Protein AF-A0A3C1G1D3-F1 (afdb_monomer)

Foldseek 3Di:
DVLLVVLVVVLVCVVVVNADDPVVCDPVLLVVLLVVLLVVLVVLLVCLLVLLLVVQLVLQVCCVPPNDQDQDDDPNDRDSDTVSNVVSVVVNCVVLCVVLVVLLVLLLSCDHDNSVVSNCSNLVSNLVNLQVSLVVLLVVLVCCLCPCLDPVNLCVVLVVVCVVPVVVSVVVSCSCNVGNNVSSNVSSVVSNVSSVCSSVSSVVSSVVSVVVVVVVVVVVD

Secondary structure (DSSP, 8-state):
-HHHHHHHHHHHHHTTT----GGGS-HHHHHHHHHHHHHHHHHHHHHHHHHHHHHHHHHHHHHHHH-PPP-EEETTEEE---HHHHHHHHHHHHHHHHHHHHHHHHHTT--TTHHHHHHHHHHHHHHHHHHHHHHHHHHHHHHIIIIITSHHHHHHHHHHHHTT-HHHHHHHHHHIIIIIHHHHHHHHHHHHHHHHHHHHHHHHHHHHHHHHHHHHHHHH-

Sequence (221 aa):
MDAVSKIQNYYLIESRGAEMAKEFFDLIHIRAYSRVGFKSALHDSVLWAIGYILIGGIVYFVQENYLTTVDTQVLRWTVHVSPLVWFTKLASFGYLAVSTGCCIYMSQYYIGVVCKRAFNTLFGSRAMFLLTFSICTFAVLGLLYKGVFSKPNLIEFCGAVYKISPDFAARLYHFLMNYFRPSLFESGIMSIVASAVSIALPLVTVVFFKYIRRKKEVIED

Radius of gyration: 23.34 Å; Cα contacts (8 Å, |Δi|>4): 200; chains: 1; bounding box: 52×48×69 Å

pLDDT: mean 75.27, std 11.28, range [36.5, 91.62]

Mean predicted aligned error: 10.3 Å

Structure (mmCIF, N/CA/C/O backbone):
data_AF-A0A3C1G1D3-F1
#
_entry.id   AF-A0A3C1G1D3-F1
#
loop_
_atom_site.group_PDB
_atom_site.id
_atom_site.type_symbol
_atom_site.label_atom_id
_atom_site.label_alt_id
_atom_site.label_comp_id
_atom_site.label_asym_id
_atom_site.label_entity_id
_atom_site.label_seq_id
_atom_site.pdbx_PDB_ins_code
_atom_site.Cartn_x
_atom_site.Cartn_y
_atom_site.Cartn_z
_atom_site.occupancy
_atom_site.B_iso_or_equiv
_atom_site.auth_seq_id
_atom_site.auth_comp_id
_atom_site.auth_asym_id
_atom_site.auth_atom_id
_atom_site.pdbx_PDB_model_num
ATOM 1 N N . MET A 1 1 ? -17.649 -8.457 3.982 1.00 50.53 1 MET A N 1
ATOM 2 C CA . MET A 1 1 ? -18.945 -8.038 4.557 1.00 50.53 1 MET A CA 1
ATOM 3 C C . MET A 1 1 ? -19.257 -8.787 5.842 1.00 50.53 1 MET A C 1
ATOM 5 O O . MET A 1 1 ? -19.476 -8.135 6.848 1.00 50.53 1 MET A O 1
ATOM 9 N N . ASP A 1 2 ? -19.127 -10.112 5.865 1.00 69.88 2 ASP A N 1
ATOM 10 C CA . ASP A 1 2 ? -19.493 -10.937 7.028 1.00 69.88 2 ASP A CA 1
ATOM 11 C C . ASP A 1 2 ? -18.800 -10.554 8.363 1.00 69.88 2 ASP A C 1
ATOM 13 O O . ASP A 1 2 ? -19.421 -10.506 9.421 1.00 69.88 2 ASP A O 1
ATOM 17 N N . ALA A 1 3 ? -17.518 -10.169 8.330 1.00 69.44 3 ALA A N 1
ATOM 18 C CA . ALA A 1 3 ? -16.796 -9.729 9.532 1.00 69.44 3 ALA A CA 1
ATOM 19 C C . ALA A 1 3 ? -17.238 -8.351 10.064 1.00 69.44 3 ALA A C 1
ATOM 21 O O . ALA A 1 3 ? -17.208 -8.125 11.272 1.00 69.44 3 ALA A O 1
ATOM 22 N N . VAL A 1 4 ? -17.654 -7.445 9.172 1.00 72.69 4 VAL A N 1
ATOM 23 C CA . VAL A 1 4 ? -18.137 -6.102 9.530 1.00 72.69 4 VAL A CA 1
ATOM 24 C C . VAL A 1 4 ? -19.487 -6.209 10.230 1.00 72.69 4 VAL A C 1
ATOM 26 O O . VAL A 1 4 ? -19.647 -5.660 11.316 1.00 72.69 4 VAL A O 1
ATOM 29 N N . SER A 1 5 ? -20.408 -7.001 9.677 1.00 77.06 5 SER A N 1
ATOM 30 C CA . SER A 1 5 ? -21.712 -7.260 10.295 1.00 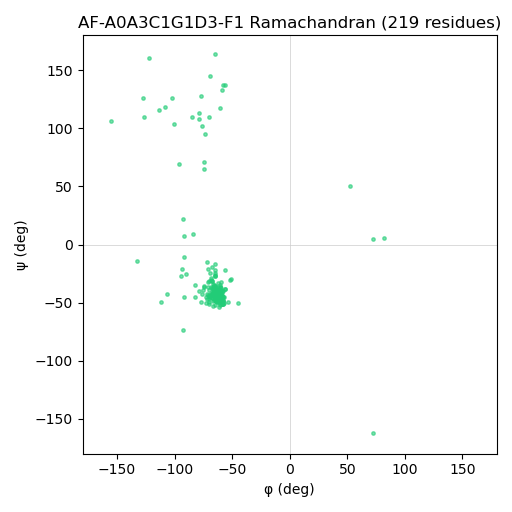77.06 5 SER A CA 1
ATOM 31 C C . SER A 1 5 ? -21.585 -7.929 11.666 1.00 77.06 5 SER A C 1
ATOM 33 O O . SER A 1 5 ? -22.311 -7.574 12.588 1.00 77.06 5 SER A O 1
ATOM 35 N N . LYS A 1 6 ? -20.611 -8.830 11.861 1.00 78.31 6 LYS A N 1
ATOM 36 C CA . LYS A 1 6 ? -20.341 -9.412 13.189 1.00 78.31 6 LYS A CA 1
ATOM 37 C C . LYS A 1 6 ? -19.854 -8.378 14.206 1.00 78.31 6 LYS A C 1
ATOM 39 O O . LYS A 1 6 ? -20.323 -8.388 15.336 1.00 78.31 6 LYS A O 1
ATOM 44 N N . ILE A 1 7 ? -18.968 -7.460 13.808 1.00 75.94 7 ILE A N 1
ATOM 45 C CA . ILE A 1 7 ? -18.528 -6.355 14.680 1.00 75.94 7 ILE A CA 1
ATOM 46 C C . ILE A 1 7 ? -19.707 -5.427 15.016 1.00 75.94 7 ILE A C 1
ATOM 48 O O . ILE A 1 7 ? -19.846 -5.015 16.162 1.00 75.94 7 ILE A O 1
ATOM 52 N N . GLN A 1 8 ? -20.594 -5.146 14.057 1.00 79.19 8 GLN A N 1
ATOM 53 C CA . GLN A 1 8 ? -21.811 -4.362 14.304 1.00 79.19 8 GLN A CA 1
ATOM 54 C C . GLN A 1 8 ? -22.764 -5.059 15.287 1.00 79.19 8 GLN A C 1
ATOM 56 O O . GLN A 1 8 ? -23.299 -4.408 16.182 1.00 79.19 8 GLN A O 1
ATOM 61 N N . ASN A 1 9 ? -22.933 -6.379 15.175 1.00 79.00 9 ASN A N 1
ATOM 62 C CA . ASN A 1 9 ? -23.747 -7.156 16.112 1.00 79.00 9 ASN A CA 1
ATOM 63 C C . ASN A 1 9 ? -23.157 -7.141 17.528 1.00 79.00 9 ASN A C 1
ATOM 65 O O . ASN A 1 9 ? -23.888 -6.908 18.488 1.00 79.00 9 ASN A O 1
ATOM 69 N N . TYR A 1 10 ? -21.841 -7.324 17.666 1.00 77.56 10 TYR A N 1
ATOM 70 C CA . TYR A 1 10 ? -21.165 -7.220 18.963 1.00 77.56 10 TYR A CA 1
ATOM 71 C C . TYR A 1 10 ? -21.305 -5.826 19.572 1.00 77.56 10 TYR A C 1
ATOM 73 O O . TYR A 1 10 ? -21.612 -5.705 20.755 1.00 77.56 10 TYR A O 1
ATOM 81 N N . TYR A 1 11 ? -21.164 -4.780 18.754 1.00 78.25 11 TYR A N 1
ATOM 82 C CA . TYR A 1 11 ? -21.394 -3.404 19.177 1.00 78.25 11 TYR A CA 1
ATOM 83 C C . TYR A 1 11 ? -22.821 -3.193 19.690 1.00 78.25 11 TYR A C 1
ATOM 85 O O . TYR A 1 11 ? -22.998 -2.582 20.736 1.00 78.25 11 TYR A O 1
ATOM 93 N N . LEU A 1 12 ? -23.836 -3.710 18.993 1.00 80.31 12 LEU A N 1
ATOM 94 C CA . LEU A 1 12 ? -25.237 -3.535 19.379 1.00 80.31 12 LEU A CA 1
ATOM 95 C C . LEU A 1 12 ? -25.553 -4.215 20.720 1.00 80.31 12 LEU A C 1
ATOM 97 O O . LEU A 1 12 ? -26.297 -3.657 21.524 1.00 80.31 12 LEU A O 1
ATOM 101 N N . ILE A 1 13 ? -24.942 -5.371 20.987 1.00 78.38 13 ILE A N 1
ATOM 102 C CA . ILE A 1 13 ? -25.070 -6.097 22.258 1.00 78.38 13 ILE A CA 1
ATOM 103 C C . ILE A 1 13 ? -24.347 -5.345 23.386 1.00 78.38 13 ILE A C 1
ATOM 105 O O . ILE A 1 13 ? -24.964 -5.036 24.404 1.00 78.38 13 ILE A O 1
ATOM 109 N N . GLU A 1 14 ? -23.077 -4.973 23.189 1.00 77.94 14 GLU A N 1
ATOM 110 C CA . GLU A 1 14 ? -22.286 -4.270 24.213 1.00 77.94 14 GLU A CA 1
ATOM 111 C C . GLU A 1 14 ? -22.811 -2.844 24.475 1.00 77.94 14 GLU A C 1
ATOM 113 O O . GLU A 1 14 ? -22.764 -2.370 25.606 1.00 77.94 14 GLU A O 1
ATOM 118 N N . SER A 1 15 ? -23.386 -2.166 23.473 1.00 75.88 15 SER A N 1
ATOM 119 C CA . SER A 1 15 ? -24.010 -0.841 23.644 1.00 75.88 15 SER A CA 1
ATOM 120 C C . SER A 1 15 ? -25.282 -0.862 24.494 1.00 75.88 15 SER A C 1
ATOM 122 O O . SER A 1 15 ? -25.685 0.174 25.011 1.00 75.88 15 SER A O 1
ATOM 124 N N . ARG A 1 16 ? -25.912 -2.034 24.650 1.00 79.38 16 ARG A N 1
ATOM 125 C CA . ARG A 1 16 ? -27.107 -2.236 25.484 1.00 79.38 16 ARG A CA 1
ATOM 126 C C . ARG A 1 16 ? -26.763 -2.652 26.919 1.00 79.38 16 ARG A C 1
ATOM 128 O O . ARG A 1 16 ? -27.664 -2.996 27.673 1.00 79.38 16 ARG A O 1
ATOM 135 N N . GLY A 1 17 ? -25.479 -2.642 27.291 1.00 66.56 17 GLY A N 1
ATOM 136 C CA . GLY A 1 17 ? -25.014 -2.976 28.641 1.00 66.56 17 GLY A CA 1
ATOM 137 C C . GLY A 1 17 ? -24.878 -4.475 28.923 1.00 66.56 17 GLY A C 1
ATOM 138 O O . GLY A 1 17 ? -24.567 -4.851 30.049 1.00 66.56 17 GLY A O 1
ATOM 139 N N . ALA A 1 18 ? -25.076 -5.342 27.925 1.00 69.75 18 ALA A N 1
ATOM 140 C CA . ALA A 1 18 ? -24.818 -6.769 28.078 1.00 69.75 18 ALA A CA 1
ATOM 141 C C . ALA A 1 18 ? -23.307 -7.034 27.972 1.00 69.75 18 ALA A C 1
ATOM 143 O O . ALA A 1 18 ? -22.723 -6.940 26.888 1.00 69.75 18 ALA A O 1
ATOM 144 N N . GLU A 1 19 ? -22.665 -7.361 29.095 1.00 60.72 19 GLU A N 1
ATOM 145 C CA . GLU A 1 19 ? -21.261 -7.771 29.103 1.00 60.72 19 GLU A CA 1
ATOM 146 C C . GLU A 1 19 ? -21.117 -9.156 28.463 1.00 60.72 19 GLU A C 1
ATOM 148 O O . GLU A 1 19 ? -21.528 -10.175 29.017 1.00 60.72 19 GLU A O 1
ATOM 153 N N . MET A 1 20 ? -20.522 -9.208 27.270 1.00 62.94 20 MET A N 1
ATOM 154 C CA . MET A 1 20 ? -20.126 -10.478 26.670 1.00 62.94 20 MET A CA 1
ATOM 155 C C . MET A 1 20 ? -18.843 -10.983 27.334 1.00 62.94 20 MET A C 1
ATOM 157 O O . MET A 1 20 ? -17.835 -10.272 27.390 1.00 62.94 20 MET A O 1
ATOM 161 N N . ALA A 1 21 ? -18.864 -12.231 27.810 1.00 62.72 21 ALA A N 1
ATOM 162 C CA . ALA A 1 21 ? -17.695 -12.852 28.418 1.00 62.72 21 ALA A CA 1
ATOM 163 C C . ALA A 1 21 ? -16.508 -12.866 27.437 1.00 62.72 21 ALA A C 1
ATOM 165 O O . ALA A 1 21 ? -16.653 -13.193 26.256 1.00 62.72 21 ALA A O 1
ATOM 166 N N . LYS A 1 22 ? -15.304 -12.548 27.935 1.00 60.56 22 LYS A N 1
ATOM 167 C CA . LYS A 1 22 ? -14.053 -12.529 27.143 1.00 60.56 22 LYS A CA 1
ATOM 168 C C . LYS A 1 22 ? -13.750 -13.862 26.445 1.00 60.56 22 LYS A C 1
ATOM 170 O O . LYS A 1 22 ? -12.995 -13.868 25.472 1.00 60.56 22 LYS A O 1
ATOM 175 N N . GLU A 1 23 ? -14.323 -14.948 26.953 1.00 60.66 23 GLU A N 1
ATOM 176 C CA . GLU A 1 23 ? -14.198 -16.321 26.459 1.00 60.66 23 GLU A CA 1
ATOM 177 C C . GLU A 1 23 ? -14.926 -16.547 25.128 1.00 60.66 23 GLU A C 1
ATOM 179 O O . GLU A 1 23 ? -14.520 -17.410 24.365 1.00 60.66 23 GLU A O 1
ATOM 184 N N . PHE A 1 24 ? -15.904 -15.710 24.755 1.00 60.31 24 PHE A N 1
ATOM 185 C CA . PHE A 1 24 ? -16.545 -15.804 23.434 1.00 60.31 24 PHE A CA 1
ATOM 186 C C . PHE A 1 24 ? -15.590 -15.496 22.269 1.00 60.31 24 PHE A C 1
ATOM 188 O O . PHE A 1 24 ? -15.879 -15.824 21.117 1.00 60.31 24 PHE A O 1
ATOM 195 N N . PHE A 1 25 ? -14.443 -14.864 22.541 1.00 66.19 25 PHE A N 1
ATOM 196 C CA . PHE A 1 25 ? -13.451 -14.533 21.523 1.00 66.19 25 PHE A CA 1
ATOM 197 C C . PHE A 1 25 ? -12.330 -15.576 21.447 1.00 66.19 25 PHE A C 1
ATOM 199 O O . PHE A 1 25 ? -11.174 -15.308 21.788 1.00 66.19 25 PHE A O 1
ATOM 206 N N . ASP A 1 26 ? -12.691 -16.763 20.968 1.00 77.31 26 ASP A N 1
ATOM 207 C CA . ASP A 1 26 ? -11.766 -17.877 20.759 1.00 77.31 26 ASP A CA 1
ATOM 208 C C . ASP A 1 26 ? -10.699 -17.620 19.683 1.00 77.31 26 ASP A C 1
ATOM 210 O O . ASP A 1 26 ? -10.832 -16.775 18.791 1.00 77.31 26 ASP A O 1
ATOM 214 N N . LEU A 1 27 ? -9.658 -18.458 19.694 1.00 76.38 27 LEU A N 1
ATOM 215 C CA . LEU A 1 27 ? -8.617 -18.525 18.658 1.00 76.38 27 LEU A CA 1
ATOM 216 C C . LEU A 1 27 ? -9.183 -18.658 17.233 1.00 76.38 27 LEU A C 1
ATOM 218 O O . LEU A 1 27 ? -8.587 -18.149 16.281 1.00 76.38 27 LEU A O 1
ATOM 222 N N . ILE A 1 28 ? -10.344 -19.301 17.074 1.00 81.94 28 ILE A N 1
ATOM 223 C CA . ILE A 1 28 ? -11.043 -19.426 15.787 1.00 81.94 28 ILE A CA 1
ATOM 224 C C . ILE A 1 28 ? -11.510 -18.051 15.296 1.00 81.94 28 ILE A C 1
ATOM 226 O O . ILE A 1 28 ? -11.286 -17.705 14.134 1.00 81.94 28 ILE A O 1
ATOM 230 N N . HIS A 1 29 ? -12.086 -17.240 16.186 1.00 78.81 29 HIS A N 1
ATOM 231 C CA . HIS A 1 29 ? -12.501 -15.875 15.878 1.00 78.81 29 HIS A CA 1
ATOM 232 C C . HIS A 1 29 ? -11.285 -15.008 15.549 1.00 78.81 29 HIS A C 1
ATOM 234 O O . HIS A 1 29 ? -11.271 -14.355 14.505 1.00 78.81 29 HIS A O 1
ATOM 240 N N . ILE A 1 30 ? -10.218 -15.086 16.352 1.00 82.12 30 ILE A N 1
ATOM 241 C CA . ILE A 1 30 ? -8.949 -14.384 16.085 1.00 82.12 30 ILE A CA 1
ATOM 242 C C . ILE A 1 30 ? -8.433 -14.709 14.677 1.00 82.12 30 ILE A C 1
ATOM 244 O O . ILE A 1 30 ? -8.126 -13.805 13.896 1.00 82.12 30 ILE A O 1
ATOM 248 N N . ARG A 1 31 ? -8.383 -15.997 14.315 1.00 84.94 31 ARG A N 1
ATOM 249 C CA . ARG A 1 31 ? -7.932 -16.448 12.992 1.00 84.94 31 ARG A CA 1
ATOM 250 C C . ARG A 1 31 ? -8.858 -15.964 11.874 1.00 84.94 31 ARG A C 1
ATOM 252 O O . ARG A 1 31 ? -8.363 -15.570 10.820 1.00 84.94 31 ARG A O 1
ATOM 259 N N . ALA A 1 32 ? -10.173 -15.973 12.085 1.00 86.12 32 ALA A N 1
ATOM 260 C CA . ALA A 1 32 ? -11.145 -15.510 11.098 1.00 86.12 32 ALA A CA 1
ATOM 261 C C . ALA A 1 32 ? -10.990 -14.009 10.805 1.00 86.12 32 ALA A C 1
ATOM 263 O O . ALA A 1 32 ? -10.868 -13.624 9.641 1.00 86.12 32 ALA A O 1
ATOM 264 N N . TYR A 1 33 ? -10.913 -13.169 11.843 1.00 84.44 33 TYR A N 1
ATOM 265 C CA .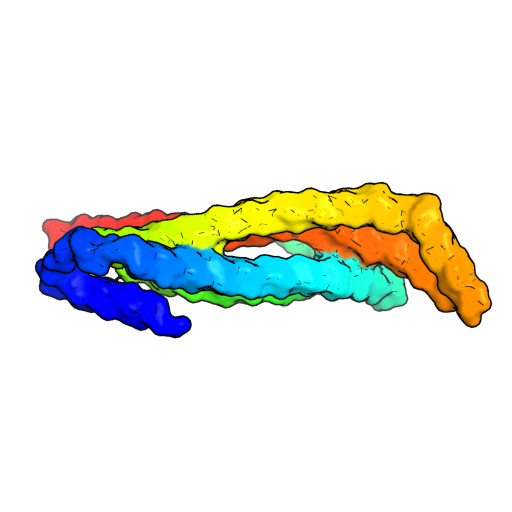 TYR A 1 33 ? -10.680 -11.730 11.684 1.00 84.44 33 TYR A CA 1
ATOM 266 C C . TYR A 1 33 ? -9.304 -11.438 11.084 1.00 84.44 33 TYR A C 1
ATOM 268 O O . TYR A 1 33 ? -9.199 -10.606 10.185 1.00 84.44 33 TYR A O 1
ATOM 276 N N . SER A 1 34 ? -8.272 -12.178 11.498 1.00 86.06 34 SER A N 1
ATOM 277 C CA . SER A 1 34 ? -6.929 -12.057 10.924 1.00 86.06 34 SER A CA 1
ATOM 278 C C . SER A 1 34 ? -6.901 -12.394 9.430 1.00 86.06 34 SER A C 1
ATOM 280 O O . SER A 1 34 ? -6.361 -11.635 8.629 1.00 86.06 34 SER A O 1
ATOM 282 N N . ARG A 1 35 ? -7.572 -13.475 9.007 1.00 88.19 35 ARG A N 1
ATOM 283 C CA . ARG A 1 35 ? -7.688 -13.851 7.587 1.00 88.19 35 ARG A CA 1
ATOM 284 C C . ARG A 1 35 ? -8.387 -12.768 6.764 1.00 88.19 35 ARG A C 1
ATOM 286 O O . ARG A 1 35 ? -7.989 -12.524 5.627 1.00 88.19 35 ARG A O 1
ATOM 293 N N . VAL A 1 36 ? -9.417 -12.125 7.313 1.00 87.06 36 VAL A N 1
ATOM 294 C CA . VAL A 1 36 ? -10.111 -11.018 6.634 1.00 87.06 36 VAL A CA 1
ATOM 295 C C . VAL A 1 36 ? -9.200 -9.798 6.508 1.00 87.06 36 VAL A C 1
ATOM 297 O O . VAL A 1 36 ? -9.099 -9.241 5.415 1.00 87.06 36 VAL A O 1
ATOM 300 N N . GLY A 1 37 ? -8.501 -9.427 7.586 1.00 84.88 37 GLY A N 1
ATOM 301 C CA . GLY A 1 37 ? -7.522 -8.337 7.581 1.00 84.88 37 GLY A CA 1
ATOM 302 C C . GLY A 1 37 ? -6.420 -8.573 6.552 1.00 84.88 37 GLY A C 1
ATOM 303 O O . GLY A 1 37 ? -6.166 -7.711 5.715 1.00 84.88 37 GLY A O 1
ATOM 304 N N . PHE A 1 38 ? -5.855 -9.781 6.539 1.00 87.56 38 PHE A N 1
ATOM 305 C CA . PHE A 1 38 ? -4.832 -10.209 5.587 1.00 87.56 38 PHE A CA 1
ATOM 306 C C . PHE A 1 38 ? -5.330 -10.183 4.140 1.00 87.56 38 PHE A C 1
ATOM 308 O O . PHE A 1 38 ? -4.675 -9.604 3.284 1.00 87.56 38 PHE A O 1
ATOM 315 N N . LYS A 1 39 ? -6.495 -10.777 3.841 1.00 87.81 39 LYS A N 1
ATOM 316 C CA . LYS A 1 39 ? -7.025 -10.834 2.466 1.00 87.81 39 LYS A CA 1
ATOM 317 C C . LYS A 1 39 ? -7.311 -9.439 1.912 1.00 87.81 39 LYS A C 1
ATOM 319 O O . LYS A 1 39 ? -7.032 -9.178 0.746 1.00 87.81 39 LYS A O 1
ATOM 324 N N . SER A 1 40 ? -7.858 -8.557 2.747 1.00 84.69 40 SER A N 1
ATOM 325 C CA . SER A 1 40 ? -8.090 -7.162 2.374 1.00 84.69 40 SER A CA 1
ATOM 326 C C . SER A 1 40 ? -6.771 -6.436 2.121 1.00 84.69 40 SER A C 1
ATOM 328 O O . SER A 1 40 ? -6.620 -5.814 1.078 1.00 84.69 40 SER A O 1
ATOM 330 N N . ALA A 1 41 ? -5.800 -6.576 3.025 1.00 86.00 41 ALA A N 1
ATOM 331 C CA . ALA A 1 41 ? -4.492 -5.951 2.879 1.00 86.00 41 ALA A CA 1
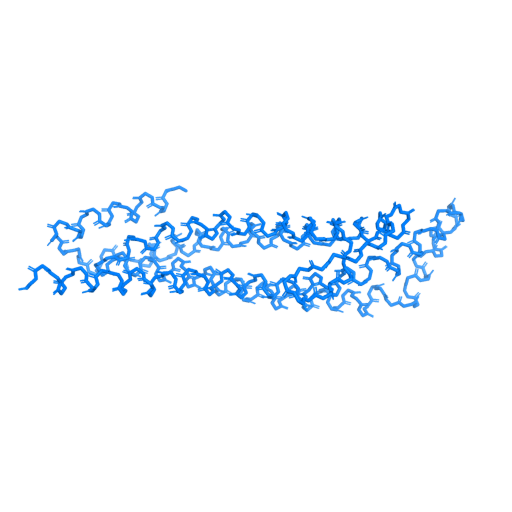ATOM 332 C C . ALA A 1 41 ? -3.741 -6.453 1.635 1.00 86.00 41 ALA A C 1
ATOM 334 O O . ALA A 1 41 ? -3.193 -5.650 0.894 1.00 86.00 41 ALA A O 1
ATOM 335 N N . LEU A 1 42 ? -3.783 -7.760 1.357 1.00 87.69 42 LEU A N 1
ATOM 336 C CA . LEU A 1 42 ? -3.206 -8.378 0.162 1.00 87.69 42 LEU A CA 1
ATOM 337 C C . LEU A 1 42 ? -3.788 -7.783 -1.121 1.00 87.69 42 LEU A C 1
ATOM 339 O O . LEU A 1 42 ? -3.036 -7.425 -2.021 1.00 87.69 42 LEU A O 1
ATOM 343 N N . HIS A 1 43 ? -5.115 -7.683 -1.208 1.00 85.00 43 HIS A N 1
ATOM 344 C CA . HIS A 1 43 ? -5.778 -7.141 -2.390 1.00 85.00 43 HIS A CA 1
ATOM 345 C C . HIS A 1 43 ? -5.356 -5.690 -2.647 1.00 85.00 43 HIS A C 1
ATOM 347 O O . HIS A 1 43 ? -4.977 -5.344 -3.765 1.00 85.00 43 HIS A O 1
ATOM 353 N N . ASP A 1 44 ? -5.344 -4.872 -1.593 1.00 80.75 44 ASP A N 1
ATOM 354 C CA . ASP A 1 44 ? -4.947 -3.469 -1.682 1.00 80.75 44 ASP A CA 1
ATOM 355 C C . ASP A 1 44 ? -3.471 -3.339 -2.093 1.00 80.75 44 ASP A C 1
ATOM 357 O O . ASP A 1 44 ? -3.137 -2.591 -3.009 1.00 80.75 44 ASP A O 1
ATOM 361 N N . SER A 1 45 ? -2.596 -4.129 -1.469 1.00 83.38 45 SER A N 1
ATOM 362 C CA . SER A 1 45 ? -1.159 -4.180 -1.735 1.00 83.38 45 SER A CA 1
ATOM 363 C C . SER A 1 45 ? -0.808 -4.610 -3.162 1.00 83.38 45 SER A C 1
ATOM 365 O O . SER A 1 45 ? 0.061 -4.003 -3.788 1.00 83.38 45 SER A O 1
ATOM 367 N N . VAL A 1 46 ? -1.478 -5.634 -3.696 1.00 83.31 46 VAL A N 1
ATOM 368 C CA . VAL A 1 46 ? -1.234 -6.141 -5.057 1.00 83.31 46 VAL A CA 1
ATOM 369 C C . VAL A 1 46 ? -1.698 -5.133 -6.103 1.00 83.31 46 VAL A C 1
ATOM 371 O O . VAL A 1 46 ? -0.950 -4.842 -7.037 1.00 83.31 46 VAL A O 1
ATOM 374 N N . LEU A 1 47 ? -2.893 -4.561 -5.927 1.00 80.88 47 LEU A N 1
ATOM 375 C CA . LEU A 1 47 ? -3.392 -3.507 -6.813 1.00 80.88 47 LEU A CA 1
ATOM 376 C C . LEU A 1 47 ? -2.446 -2.307 -6.840 1.00 80.88 47 LEU A C 1
ATOM 378 O O . LEU A 1 47 ? -2.180 -1.762 -7.907 1.00 80.88 47 LEU A O 1
ATOM 382 N N . TRP A 1 48 ? -1.894 -1.937 -5.685 1.00 76.62 48 TRP A N 1
ATOM 383 C CA . TRP A 1 48 ? -0.916 -0.861 -5.577 1.00 76.62 48 TRP A CA 1
ATOM 384 C C . TRP A 1 48 ? 0.389 -1.167 -6.297 1.00 76.62 48 TRP A C 1
ATOM 386 O O . TRP A 1 48 ? 0.834 -0.358 -7.107 1.00 76.62 48 TRP A O 1
ATOM 396 N N . ALA A 1 49 ? 0.993 -2.324 -6.025 1.00 77.62 49 ALA A N 1
ATOM 397 C CA . ALA A 1 49 ? 2.264 -2.700 -6.631 1.00 77.62 49 ALA A CA 1
ATOM 398 C C . ALA A 1 49 ? 2.152 -2.762 -8.162 1.00 77.62 49 ALA A C 1
ATOM 400 O O . ALA A 1 49 ? 2.953 -2.155 -8.868 1.00 77.62 49 ALA A O 1
ATOM 401 N N . ILE A 1 50 ? 1.121 -3.431 -8.682 1.00 76.19 50 ILE A N 1
ATOM 402 C CA . ILE A 1 50 ? 0.918 -3.577 -10.128 1.00 76.19 50 ILE A CA 1
ATOM 403 C C . ILE A 1 50 ? 0.533 -2.238 -10.761 1.00 76.19 50 ILE A C 1
ATOM 405 O O . ILE A 1 50 ? 1.093 -1.861 -11.792 1.00 76.19 50 ILE A O 1
ATOM 409 N N . GLY A 1 51 ? -0.392 -1.509 -10.130 1.00 74.81 51 GLY A N 1
ATOM 410 C CA . GLY A 1 51 ? -0.855 -0.210 -10.602 1.00 74.81 51 GLY A CA 1
ATOM 411 C C . GLY A 1 51 ? 0.295 0.780 -10.738 1.00 74.81 51 GLY A C 1
ATOM 412 O O . GLY A 1 51 ? 0.493 1.329 -11.814 1.00 74.81 51 GLY A O 1
ATOM 413 N N . TYR A 1 52 ? 1.117 0.951 -9.701 1.00 73.88 52 TYR A N 1
ATOM 414 C CA . TYR A 1 52 ? 2.226 1.907 -9.747 1.00 73.88 52 TYR A CA 1
ATOM 415 C C . TYR A 1 52 ? 3.309 1.545 -10.763 1.00 73.88 52 TYR A C 1
ATOM 417 O O . TYR A 1 52 ? 3.850 2.448 -11.394 1.00 73.88 52 TYR A O 1
ATOM 425 N N . ILE A 1 53 ? 3.624 0.260 -10.940 1.00 74.88 53 ILE A N 1
ATOM 426 C CA . ILE A 1 53 ? 4.674 -0.164 -11.878 1.00 74.88 53 ILE A CA 1
ATOM 427 C C . ILE A 1 53 ? 4.204 0.004 -13.328 1.00 74.88 53 ILE A C 1
ATOM 429 O O . ILE A 1 53 ? 4.903 0.600 -14.146 1.00 74.88 53 ILE A O 1
ATOM 433 N N . LEU A 1 54 ? 3.013 -0.503 -13.661 1.00 75.00 54 LEU A N 1
ATOM 434 C CA . LEU A 1 54 ? 2.521 -0.487 -15.042 1.00 75.00 54 LEU A CA 1
ATOM 435 C C . LEU A 1 54 ? 2.012 0.893 -15.450 1.00 75.00 54 LEU A C 1
ATOM 437 O O . LEU A 1 54 ? 2.400 1.414 -16.495 1.00 75.00 54 LEU A O 1
ATOM 441 N N . ILE A 1 55 ? 1.164 1.503 -14.619 1.00 72.38 55 ILE A N 1
ATOM 442 C CA . ILE A 1 55 ? 0.589 2.817 -14.915 1.00 72.38 55 ILE A CA 1
ATOM 443 C C . ILE A 1 55 ? 1.681 3.878 -14.805 1.00 72.38 55 ILE A C 1
ATOM 445 O O . ILE A 1 55 ? 1.748 4.747 -15.665 1.00 72.38 55 ILE A O 1
ATOM 449 N N . GLY A 1 56 ? 2.586 3.776 -13.823 1.00 69.00 56 GLY A N 1
ATOM 450 C CA . GLY A 1 56 ? 3.708 4.705 -13.675 1.00 69.00 56 GLY A CA 1
ATOM 451 C C . GLY A 1 56 ? 4.600 4.756 -14.914 1.00 69.00 56 GLY A C 1
ATOM 452 O O . GLY A 1 56 ? 4.857 5.841 -15.426 1.00 69.00 56 GLY A O 1
ATOM 453 N N . GLY A 1 57 ? 5.007 3.604 -15.459 1.00 71.00 57 GLY A N 1
ATOM 454 C CA . GLY A 1 57 ? 5.820 3.560 -16.681 1.00 71.00 57 GLY A CA 1
ATOM 455 C C . GLY A 1 57 ? 5.133 4.198 -17.897 1.00 71.00 57 GLY A C 1
ATOM 456 O O . GLY A 1 57 ? 5.758 4.959 -18.634 1.00 71.00 57 GLY A O 1
ATOM 457 N N . ILE A 1 58 ? 3.833 3.943 -18.083 1.00 71.44 58 ILE A N 1
ATOM 458 C CA . ILE A 1 58 ? 3.041 4.530 -19.180 1.00 71.44 58 ILE A CA 1
ATOM 459 C C . ILE A 1 58 ? 2.880 6.041 -18.989 1.00 71.44 58 ILE A C 1
ATOM 461 O O . ILE A 1 58 ? 3.021 6.805 -19.938 1.00 71.44 58 ILE A O 1
ATOM 465 N N . VAL A 1 59 ? 2.613 6.480 -17.762 1.00 69.69 59 VAL A N 1
ATOM 466 C CA . VAL A 1 59 ? 2.473 7.894 -17.397 1.00 69.69 59 VAL A CA 1
ATOM 467 C C . VAL A 1 59 ? 3.751 8.665 -17.680 1.00 69.69 59 VAL A C 1
ATOM 469 O O . VAL A 1 59 ? 3.686 9.734 -18.283 1.00 69.69 59 VAL A O 1
ATOM 472 N N . TYR A 1 60 ? 4.903 8.110 -17.301 1.00 68.25 60 TYR A N 1
ATOM 473 C CA . TYR A 1 60 ? 6.200 8.715 -17.582 1.00 68.25 60 TYR A CA 1
ATOM 474 C C . TYR A 1 60 ? 6.458 8.841 -19.088 1.00 68.25 60 TYR A C 1
ATOM 476 O O . TYR A 1 60 ? 6.879 9.901 -19.552 1.00 68.25 60 TYR A O 1
ATOM 484 N N . PHE A 1 61 ? 6.119 7.808 -19.861 1.00 68.94 61 PHE A N 1
ATOM 485 C CA . PHE A 1 61 ? 6.224 7.838 -21.319 1.00 68.94 61 PHE A CA 1
ATOM 486 C C . PHE A 1 61 ? 5.297 8.876 -21.967 1.00 68.94 61 PHE A C 1
ATOM 488 O O . PHE A 1 61 ? 5.729 9.633 -22.835 1.00 68.94 61 PHE A O 1
ATOM 495 N N . VAL A 1 62 ? 4.028 8.942 -21.551 1.00 69.88 62 VAL A N 1
ATOM 496 C CA . VAL A 1 62 ? 3.061 9.915 -22.085 1.00 69.88 62 VAL A CA 1
ATOM 497 C C . VAL A 1 62 ? 3.460 11.339 -21.712 1.00 69.88 62 VAL A C 1
ATOM 499 O O . VAL A 1 62 ? 3.322 12.244 -22.532 1.00 69.88 62 VAL A O 1
ATOM 502 N N . GLN A 1 63 ? 3.986 11.543 -20.502 1.00 66.38 63 GLN A N 1
ATOM 503 C CA . GLN A 1 63 ? 4.439 12.855 -20.066 1.00 66.38 63 GLN A CA 1
ATOM 504 C C . GLN A 1 63 ? 5.566 13.384 -20.953 1.00 66.38 63 GLN A C 1
ATOM 506 O O . GLN A 1 63 ? 5.432 14.482 -21.477 1.00 66.38 63 GLN A O 1
ATOM 511 N N . GLU A 1 64 ? 6.649 12.625 -21.139 1.00 65.81 64 GLU A N 1
ATOM 512 C CA . GLU A 1 64 ? 7.804 13.130 -21.895 1.00 65.81 64 GLU A CA 1
ATOM 513 C C . GLU A 1 64 ? 7.488 13.343 -23.385 1.00 65.81 64 GLU A C 1
ATOM 515 O O . GLU A 1 64 ? 8.016 14.269 -23.993 1.00 65.81 64 GLU A O 1
ATOM 520 N N . ASN A 1 65 ? 6.592 12.538 -23.969 1.00 64.19 65 ASN A N 1
ATOM 521 C CA . ASN A 1 65 ? 6.291 12.613 -25.403 1.00 64.19 65 ASN A CA 1
ATOM 522 C C . ASN A 1 65 ? 5.148 13.574 -25.773 1.00 64.19 65 ASN A C 1
ATOM 524 O O . ASN A 1 65 ? 5.112 14.043 -26.909 1.00 64.19 65 ASN A O 1
ATOM 528 N N . TYR A 1 66 ? 4.204 13.852 -24.864 1.00 61.59 66 TYR A N 1
ATOM 529 C CA . TYR A 1 66 ? 2.960 14.552 -25.223 1.00 61.59 66 TYR A CA 1
ATOM 530 C C . TYR A 1 66 ? 2.569 15.715 -24.305 1.00 61.59 66 TYR A C 1
ATOM 532 O O . TYR A 1 66 ? 1.693 16.492 -24.682 1.00 61.59 66 TYR A O 1
ATOM 540 N N . LEU A 1 67 ? 3.168 15.865 -23.118 1.00 56.72 67 LEU A N 1
ATOM 541 C CA . LEU A 1 67 ? 2.748 16.881 -22.148 1.00 56.72 67 LEU A CA 1
ATOM 542 C C . LEU A 1 67 ? 3.923 17.750 -21.701 1.00 56.72 67 LEU A C 1
ATOM 544 O O . LEU A 1 67 ? 4.782 17.326 -20.931 1.00 56.72 67 LEU A O 1
ATOM 548 N N . THR A 1 68 ? 3.909 19.011 -22.125 1.00 53.06 68 THR A N 1
ATOM 549 C CA . THR A 1 68 ? 4.775 20.055 -21.576 1.00 53.06 68 THR A CA 1
ATOM 550 C C . THR A 1 68 ? 4.530 20.207 -20.074 1.00 53.06 68 THR A C 1
ATOM 552 O O . THR A 1 68 ? 3.391 20.249 -19.604 1.00 53.06 68 THR A O 1
ATOM 555 N N . THR A 1 69 ? 5.609 20.264 -19.294 1.00 53.94 69 THR A N 1
ATOM 556 C CA . THR A 1 69 ? 5.559 20.539 -17.855 1.00 53.94 69 THR A CA 1
ATOM 557 C C . THR A 1 69 ? 4.942 21.915 -17.625 1.00 53.94 69 THR A C 1
ATOM 559 O O . THR A 1 69 ? 5.491 22.919 -18.073 1.00 53.94 69 THR A O 1
ATOM 562 N N . VAL A 1 70 ? 3.795 21.959 -16.947 1.00 52.59 70 VAL A N 1
ATOM 563 C CA . VAL A 1 70 ? 3.146 23.206 -16.533 1.00 52.59 70 VAL A CA 1
ATOM 564 C C . VAL A 1 70 ? 3.429 23.413 -15.053 1.00 52.59 70 VAL A C 1
ATOM 566 O O . VAL A 1 70 ? 3.143 22.536 -14.238 1.00 52.59 70 VAL A O 1
ATOM 569 N N . ASP A 1 71 ? 3.974 24.574 -14.706 1.00 50.19 71 ASP A N 1
ATOM 570 C CA . ASP A 1 71 ? 4.255 24.940 -13.322 1.00 50.19 71 ASP A CA 1
ATOM 571 C C . ASP A 1 71 ? 2.953 25.275 -12.595 1.00 50.19 71 ASP A C 1
ATOM 573 O O . ASP A 1 71 ? 2.445 26.395 -12.647 1.00 50.19 71 ASP A O 1
ATOM 577 N N . THR A 1 72 ? 2.384 24.291 -11.903 1.00 49.34 72 THR A N 1
ATOM 578 C CA . THR A 1 72 ? 1.230 24.522 -11.033 1.00 49.34 72 THR A CA 1
ATOM 579 C C . THR A 1 72 ? 1.707 25.000 -9.664 1.00 49.34 72 THR A C 1
ATOM 581 O O . THR A 1 72 ? 2.284 24.237 -8.887 1.00 49.34 72 THR A O 1
ATOM 584 N N . GLN A 1 73 ? 1.462 26.274 -9.350 1.00 40.44 73 GLN A N 1
ATOM 585 C CA . GLN A 1 73 ? 1.641 26.802 -7.998 1.00 40.44 73 GLN A CA 1
ATOM 586 C C . GLN A 1 73 ? 0.444 26.410 -7.132 1.00 40.44 73 GLN A C 1
ATOM 588 O O . GLN A 1 73 ? -0.666 26.900 -7.330 1.00 40.44 73 GLN A O 1
ATOM 593 N N . VAL A 1 74 ? 0.675 25.558 -6.134 1.00 46.31 74 VAL A N 1
ATOM 594 C CA . VAL A 1 74 ? -0.319 25.259 -5.098 1.00 46.31 74 VAL A CA 1
ATOM 595 C C . VAL A 1 74 ? 0.207 25.802 -3.777 1.00 46.31 74 VAL A C 1
ATOM 597 O O . VAL A 1 74 ? 1.233 25.359 -3.270 1.00 46.31 74 VAL A O 1
ATOM 600 N N . LEU A 1 75 ? -0.504 26.786 -3.219 1.00 41.81 75 LEU A N 1
ATOM 601 C CA . LEU A 1 75 ? -0.372 27.218 -1.824 1.00 41.81 75 LEU A CA 1
ATOM 602 C C . LEU A 1 75 ? 1.080 27.544 -1.381 1.00 41.81 75 LEU A C 1
ATOM 604 O O . LEU A 1 75 ? 1.535 27.053 -0.353 1.00 41.81 75 LEU A O 1
ATOM 608 N N . ARG A 1 76 ? 1.802 28.380 -2.151 1.00 37.31 76 ARG A N 1
ATOM 609 C CA . ARG A 1 76 ? 3.227 28.777 -1.964 1.00 37.31 76 ARG A CA 1
ATOM 610 C C . ARG A 1 76 ? 4.298 27.718 -2.277 1.00 37.31 76 ARG A C 1
ATOM 612 O O . ARG A 1 76 ? 5.478 28.019 -2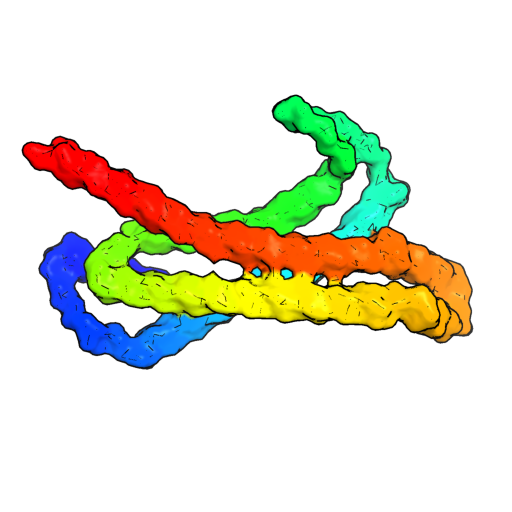.123 1.00 37.31 76 ARG A O 1
ATOM 619 N N . TRP A 1 77 ? 3.931 26.542 -2.779 1.00 36.50 77 TRP A N 1
ATOM 620 C CA . TRP A 1 77 ? 4.887 25.541 -3.255 1.00 36.50 77 TRP A CA 1
ATOM 621 C C . TRP A 1 77 ? 4.835 25.471 -4.786 1.00 36.50 77 TRP A C 1
ATOM 623 O O . TRP A 1 77 ? 3.792 25.178 -5.373 1.00 36.50 77 TRP A O 1
ATOM 633 N N . THR A 1 78 ? 5.954 25.771 -5.448 1.00 42.00 78 THR A N 1
ATOM 634 C CA . THR A 1 78 ? 6.136 25.520 -6.885 1.00 42.00 78 THR A CA 1
ATOM 635 C C . THR A 1 78 ? 6.391 24.034 -7.073 1.00 42.00 78 THR A C 1
ATOM 637 O O . THR A 1 78 ? 7.482 23.538 -6.791 1.00 42.00 78 THR A O 1
ATOM 640 N N . VAL A 1 79 ? 5.364 23.308 -7.499 1.00 48.56 79 VAL A N 1
ATOM 641 C CA . VAL A 1 79 ? 5.468 21.878 -7.770 1.00 48.56 79 VAL A CA 1
ATOM 642 C C . VAL A 1 79 ? 5.610 21.709 -9.282 1.00 48.56 79 VAL A C 1
ATOM 644 O O . VAL A 1 79 ? 4.632 21.830 -10.014 1.00 48.56 79 VAL A O 1
ATOM 647 N N . HIS A 1 80 ? 6.832 21.430 -9.746 1.00 52.00 80 HIS A N 1
ATOM 648 C CA . HIS A 1 80 ? 7.135 21.073 -11.139 1.00 52.00 80 HIS A CA 1
ATOM 649 C C . HIS A 1 80 ? 6.676 19.636 -11.429 1.00 52.00 80 HIS A C 1
ATOM 651 O O . HIS A 1 80 ? 7.488 18.731 -11.618 1.00 52.00 80 HIS A O 1
ATOM 657 N N . VAL A 1 81 ? 5.369 19.376 -11.374 1.00 54.38 81 VAL A N 1
ATOM 658 C CA . VAL A 1 81 ? 4.816 18.038 -11.622 1.00 54.38 81 VAL A CA 1
ATOM 659 C C . VAL A 1 81 ? 3.734 18.140 -12.681 1.00 54.38 81 VAL A C 1
ATOM 661 O O . VAL A 1 81 ? 2.788 18.908 -12.543 1.00 54.38 81 VAL A O 1
ATOM 664 N N . SER A 1 82 ? 3.871 17.334 -13.735 1.00 57.47 82 SER A N 1
ATOM 665 C CA . SER A 1 82 ? 2.860 17.233 -14.784 1.00 57.47 82 SER A CA 1
ATOM 666 C C . SER A 1 82 ? 1.496 16.851 -14.186 1.00 57.47 82 SER A C 1
ATOM 668 O O . SER A 1 82 ? 1.430 15.925 -13.363 1.00 57.47 82 SER A O 1
ATOM 670 N N . PRO A 1 83 ? 0.394 17.485 -14.630 1.00 57.56 83 PRO A N 1
ATOM 671 C CA . PRO A 1 83 ? -0.963 17.157 -14.193 1.00 57.56 83 PRO A CA 1
ATOM 672 C C . PRO A 1 83 ? -1.302 15.663 -14.300 1.00 57.56 83 PRO A C 1
ATOM 674 O O . PRO A 1 83 ? -2.069 15.148 -13.491 1.00 57.56 83 PRO A O 1
ATOM 677 N N . LEU A 1 84 ? -0.697 14.940 -15.251 1.00 61.19 84 LEU A N 1
ATOM 678 C CA . LEU A 1 84 ? -0.947 13.512 -15.468 1.00 61.19 84 LEU A CA 1
ATOM 679 C C . LEU A 1 84 ? -0.280 12.624 -14.402 1.00 61.19 84 LEU A C 1
ATOM 681 O O . LEU A 1 84 ? -0.892 11.672 -13.912 1.00 61.19 84 LEU A O 1
ATOM 685 N N . VAL A 1 85 ? 0.939 12.963 -13.970 1.00 62.62 85 VAL A N 1
ATOM 686 C CA . VAL A 1 85 ? 1.589 12.311 -12.816 1.00 62.62 85 VAL A CA 1
ATOM 687 C C . VAL A 1 85 ? 0.811 12.595 -11.541 1.00 62.62 85 VAL A C 1
ATOM 689 O O . VAL A 1 85 ? 0.657 11.715 -10.696 1.00 62.62 85 VAL A O 1
ATOM 692 N N . TRP A 1 86 ? 0.273 13.806 -11.407 1.00 63.03 86 TRP A N 1
ATOM 693 C CA . TRP A 1 86 ? -0.554 14.153 -10.261 1.00 63.03 86 TRP A CA 1
ATOM 694 C C . TRP A 1 86 ? -1.866 13.362 -10.252 1.00 63.03 86 TRP A C 1
ATOM 696 O O . TRP A 1 86 ? -2.205 12.756 -9.240 1.00 63.03 86 TRP A O 1
ATOM 706 N N . PHE A 1 87 ? -2.555 13.278 -11.393 1.00 61.94 87 PHE A N 1
ATOM 707 C CA . PHE A 1 87 ? -3.809 12.537 -11.534 1.00 61.94 87 PHE A CA 1
ATOM 708 C C . PHE A 1 87 ? -3.635 11.038 -11.287 1.00 61.94 87 PHE A C 1
ATOM 710 O O . PHE A 1 87 ? -4.459 10.421 -10.620 1.00 61.94 87 PHE A O 1
ATOM 717 N N . THR A 1 88 ? -2.548 10.441 -11.768 1.00 63.50 88 THR A N 1
ATOM 718 C CA . THR A 1 88 ? -2.284 9.006 -11.576 1.00 63.50 88 THR A CA 1
ATOM 719 C C . THR A 1 88 ? -1.838 8.667 -10.162 1.00 63.50 88 THR A C 1
ATOM 721 O O . THR A 1 88 ? -2.285 7.654 -9.614 1.00 63.50 88 THR A O 1
ATOM 724 N N . LYS A 1 89 ? -1.068 9.550 -9.512 1.00 65.38 89 LYS A N 1
ATOM 725 C CA . LYS A 1 89 ? -0.837 9.474 -8.064 1.00 65.38 89 LYS A CA 1
ATOM 726 C C . LYS A 1 89 ? -2.176 9.555 -7.325 1.00 65.38 89 LYS A C 1
ATOM 728 O O . LYS A 1 89 ? -2.490 8.652 -6.553 1.00 65.38 89 LYS A O 1
ATOM 733 N N . LEU A 1 90 ? -3.010 10.553 -7.622 1.00 62.91 90 LEU A N 1
ATOM 734 C CA . LEU A 1 90 ? -4.301 10.763 -6.957 1.00 62.91 90 LEU A CA 1
ATOM 735 C C . LEU A 1 90 ? -5.281 9.596 -7.151 1.00 62.91 90 LEU A C 1
ATOM 737 O O . LEU A 1 90 ? -5.886 9.142 -6.184 1.00 62.91 90 LEU A O 1
ATOM 741 N N . ALA A 1 91 ? -5.411 9.075 -8.372 1.00 62.66 91 ALA A N 1
ATOM 742 C CA . ALA A 1 91 ? -6.283 7.946 -8.693 1.00 62.66 91 ALA A CA 1
ATOM 743 C C . ALA A 1 91 ? -5.851 6.674 -7.950 1.00 62.66 91 ALA A C 1
ATOM 745 O O . ALA A 1 91 ? -6.689 5.956 -7.404 1.00 62.66 91 ALA A O 1
ATOM 746 N N . SER A 1 92 ? -4.540 6.446 -7.841 1.00 63.59 92 SER A N 1
ATOM 747 C CA . SER A 1 92 ? -3.989 5.327 -7.072 1.00 63.59 92 SER A CA 1
ATOM 748 C C . SER A 1 92 ? -4.249 5.493 -5.566 1.00 63.59 92 SER A C 1
ATOM 750 O O . SER A 1 92 ? -4.613 4.531 -4.886 1.00 63.59 92 SER A O 1
ATOM 752 N N . PHE A 1 93 ? -4.167 6.726 -5.044 1.00 65.38 93 PHE A N 1
ATOM 753 C CA . PHE A 1 93 ? -4.576 7.072 -3.673 1.00 65.38 93 PHE A CA 1
ATOM 754 C C . PHE A 1 93 ? -6.092 7.002 -3.435 1.00 65.38 93 PHE A C 1
ATOM 756 O O . PHE A 1 93 ? -6.508 6.763 -2.302 1.00 65.38 93 PHE A O 1
ATOM 763 N N . GLY A 1 94 ? -6.924 7.137 -4.469 1.00 67.44 94 GLY A N 1
ATOM 764 C CA . GLY A 1 94 ? -8.385 7.096 -4.356 1.00 67.44 94 GLY A CA 1
ATOM 765 C C . GLY A 1 94 ? -8.903 5.766 -3.807 1.00 67.44 94 GLY A C 1
ATOM 766 O O . GLY A 1 94 ? -9.726 5.744 -2.893 1.00 67.44 94 GLY A O 1
ATOM 767 N N . TYR A 1 95 ? -8.360 4.644 -4.279 1.00 67.31 95 TYR A N 1
ATOM 768 C CA . TYR A 1 95 ? -8.727 3.330 -3.745 1.00 67.31 95 TYR A CA 1
ATOM 769 C C . TYR A 1 95 ? -8.288 3.159 -2.276 1.00 67.31 95 TYR A C 1
ATOM 771 O O . TYR A 1 95 ? -9.029 2.610 -1.455 1.00 67.31 95 TYR A O 1
ATOM 779 N N . LEU A 1 96 ? -7.131 3.723 -1.906 1.00 68.19 96 LEU A N 1
ATOM 780 C CA . LEU A 1 96 ? -6.694 3.797 -0.509 1.00 68.19 96 LEU A CA 1
ATOM 781 C C . LEU A 1 96 ? -7.660 4.616 0.345 1.00 68.19 96 LEU A C 1
ATOM 783 O O . LEU A 1 96 ? -7.956 4.219 1.470 1.00 68.19 96 LEU A O 1
ATOM 787 N N . ALA A 1 97 ? -8.173 5.728 -0.181 1.00 69.69 97 ALA A N 1
ATOM 788 C CA . ALA A 1 97 ? -9.148 6.561 0.511 1.00 69.69 97 ALA A CA 1
ATOM 789 C C . ALA A 1 97 ? -10.456 5.802 0.771 1.00 69.69 97 ALA A C 1
ATOM 791 O O . ALA A 1 97 ? -11.004 5.912 1.864 1.00 69.69 97 ALA A O 1
ATOM 792 N N . VAL A 1 98 ? -10.911 4.963 -0.167 1.00 72.94 98 VAL A N 1
ATOM 793 C CA . VAL A 1 98 ? -12.101 4.115 0.026 1.00 72.94 98 VAL A CA 1
ATOM 794 C C . VAL A 1 98 ? -11.853 3.051 1.094 1.00 72.94 98 VAL A C 1
ATOM 796 O O . VAL A 1 98 ? -12.609 2.972 2.063 1.00 72.94 98 VAL A O 1
ATOM 799 N N . SER A 1 99 ? -10.772 2.268 0.978 1.00 70.88 99 SER A N 1
ATOM 800 C CA . SER A 1 99 ? -10.452 1.239 1.981 1.00 70.88 99 SER A CA 1
ATOM 801 C C . SER A 1 99 ? -10.238 1.851 3.364 1.00 70.88 99 SER A C 1
ATOM 803 O O . SER A 1 99 ? -10.687 1.299 4.370 1.00 70.88 99 SER A O 1
ATOM 805 N N . THR A 1 100 ? -9.563 2.995 3.428 1.00 71.62 100 THR A N 1
ATOM 806 C CA . THR A 1 100 ? -9.322 3.703 4.685 1.00 71.62 100 THR A CA 1
ATOM 807 C C . THR A 1 100 ? -10.609 4.319 5.223 1.00 71.62 100 THR A C 1
ATOM 809 O O . THR A 1 100 ? -10.842 4.264 6.425 1.00 71.62 100 THR A O 1
ATOM 812 N N . GLY A 1 101 ? -11.494 4.815 4.358 1.00 75.56 101 GLY A N 1
ATOM 813 C CA . GLY A 1 101 ? -12.833 5.281 4.715 1.00 75.56 101 GLY A CA 1
ATOM 814 C C . GLY A 1 101 ? -13.679 4.178 5.350 1.00 75.56 101 GLY A C 1
ATOM 815 O O . GLY A 1 101 ? -14.294 4.397 6.392 1.00 75.56 101 GLY A O 1
ATOM 816 N N . CYS A 1 102 ? -13.633 2.956 4.813 1.00 73.94 102 CYS A N 1
ATOM 817 C CA . CYS A 1 102 ? -14.267 1.799 5.449 1.00 73.94 102 CYS A CA 1
ATOM 818 C C . CYS A 1 102 ? -13.662 1.504 6.830 1.00 73.94 102 CYS A C 1
ATOM 820 O O . CYS A 1 102 ? -14.391 1.209 7.775 1.00 73.94 102 CYS A O 1
ATOM 822 N N . CYS A 1 103 ? -12.341 1.620 6.986 1.00 71.44 103 CYS A N 1
ATOM 823 C CA . CYS A 1 103 ? -11.684 1.462 8.284 1.00 71.44 103 CYS A CA 1
ATOM 824 C C . CYS A 1 103 ? -12.085 2.550 9.295 1.00 71.44 103 CYS A C 1
ATOM 826 O O . CYS A 1 103 ? -12.333 2.243 10.462 1.00 71.44 103 CYS A O 1
ATOM 828 N N . ILE A 1 104 ? -12.186 3.803 8.844 1.00 73.69 104 ILE A N 1
ATOM 829 C CA . ILE A 1 104 ? -12.668 4.950 9.623 1.00 73.69 104 ILE A CA 1
ATOM 830 C C . ILE A 1 104 ? -14.102 4.704 10.083 1.00 73.69 104 ILE A C 1
ATOM 832 O O . ILE A 1 104 ? -14.398 4.851 11.266 1.00 73.69 104 ILE A O 1
ATOM 836 N N . TYR A 1 105 ? -14.975 4.256 9.183 1.00 79.19 105 TYR A N 1
ATOM 837 C CA . TYR A 1 105 ? -16.350 3.897 9.515 1.00 79.19 105 TYR A CA 1
ATOM 838 C C . TYR A 1 105 ? -16.404 2.823 10.610 1.00 79.19 105 TYR A C 1
ATOM 840 O O . TYR A 1 105 ? -17.099 2.981 11.611 1.00 79.19 105 TYR A O 1
ATOM 848 N N . MET A 1 106 ? -15.578 1.779 10.495 1.00 73.75 106 MET A N 1
ATOM 849 C CA . MET A 1 106 ? -15.516 0.712 11.497 1.00 73.75 106 MET A CA 1
ATOM 850 C C . MET A 1 106 ? -15.015 1.175 12.870 1.00 73.75 106 MET A C 1
ATOM 852 O O . MET A 1 106 ? -15.377 0.574 13.882 1.00 73.75 106 MET A O 1
ATOM 856 N N . SER A 1 107 ? -14.205 2.237 12.933 1.00 72.38 107 SER A N 1
ATOM 857 C CA . SER A 1 107 ? -13.665 2.759 14.199 1.00 72.38 107 SER A CA 1
ATOM 858 C C . SER A 1 107 ? -14.741 3.305 15.146 1.00 72.38 107 SER A C 1
ATOM 860 O O . SER A 1 107 ? -14.547 3.310 16.362 1.00 72.38 107 SER A O 1
ATOM 862 N N . GLN A 1 108 ? -15.911 3.683 14.623 1.00 73.44 108 GLN A N 1
ATOM 863 C CA . GLN A 1 108 ? -17.040 4.162 15.427 1.00 73.44 108 GLN A CA 1
ATOM 864 C C . GLN A 1 108 ? -17.607 3.066 16.347 1.00 73.44 108 GLN A C 1
ATOM 866 O O . GLN A 1 108 ? -18.115 3.359 17.435 1.00 73.44 108 GLN A O 1
ATOM 871 N N . TYR A 1 109 ? -17.454 1.796 15.961 1.00 73.94 109 TYR A N 1
ATOM 872 C CA . TYR A 1 109 ? -17.927 0.632 16.717 1.00 73.94 109 TYR A CA 1
ATOM 873 C C . TYR A 1 109 ? -16.955 0.168 17.811 1.00 73.94 109 TYR A C 1
ATOM 875 O O . TYR A 1 109 ? -17.153 -0.884 18.416 1.00 73.94 109 TYR A O 1
ATOM 883 N N . TYR A 1 110 ? -15.904 0.944 18.095 1.00 72.75 110 TYR A N 1
ATOM 884 C CA . TYR A 1 110 ? -14.912 0.640 19.126 1.00 72.75 110 TYR A CA 1
ATOM 885 C C . TYR A 1 110 ? -15.467 0.877 20.549 1.00 72.75 110 TYR A C 1
ATOM 887 O O . TYR A 1 110 ? -15.097 1.832 21.234 1.00 72.75 110 TYR A O 1
ATOM 895 N N . ILE A 1 111 ? -16.390 0.020 20.994 1.00 75.00 111 ILE A N 1
ATOM 896 C CA . ILE A 1 111 ? -16.967 -0.019 22.353 1.00 75.00 111 ILE A CA 1
ATOM 897 C C . ILE A 1 111 ? -16.728 -1.409 22.964 1.00 75.00 111 ILE A C 1
ATOM 899 O O . ILE A 1 111 ? -16.389 -2.338 22.245 1.00 75.00 111 ILE A O 1
ATOM 903 N N . GLY A 1 112 ? -16.805 -1.526 24.293 1.00 74.31 112 GLY A N 1
ATOM 904 C CA . GLY A 1 112 ? -16.790 -2.816 24.987 1.00 74.31 112 GLY A CA 1
ATOM 905 C C . GLY A 1 112 ? -15.433 -3.518 25.010 1.00 74.31 112 GLY A C 1
ATOM 906 O O . GLY A 1 112 ? -14.389 -2.873 24.866 1.00 74.31 112 GLY A O 1
ATOM 907 N N . VAL A 1 113 ? -15.420 -4.819 25.285 1.00 77.75 113 VAL A N 1
ATOM 908 C CA . VAL A 1 113 ? -14.194 -5.624 25.436 1.00 77.75 113 VAL A CA 1
ATOM 909 C C . VAL A 1 113 ? -14.005 -6.525 24.222 1.00 77.75 113 VAL A C 1
ATOM 911 O O . VAL A 1 113 ? -12.893 -6.615 23.689 1.00 77.75 113 VAL A O 1
ATOM 914 N N . VAL A 1 114 ? -15.083 -7.150 23.747 1.00 77.31 114 VAL A N 1
ATOM 915 C CA . VAL A 1 114 ? -15.052 -8.077 22.610 1.00 77.31 114 VAL A CA 1
ATOM 916 C C . VAL A 1 114 ? -14.860 -7.306 21.308 1.00 77.31 114 VAL A C 1
ATOM 918 O O . VAL A 1 114 ? -13.973 -7.656 20.524 1.00 77.31 114 VAL A O 1
ATOM 921 N N . CYS A 1 115 ? -15.582 -6.197 21.106 1.00 76.56 115 CYS A N 1
ATOM 922 C CA . CYS A 1 115 ? -15.409 -5.352 19.921 1.00 76.56 115 CYS A CA 1
ATOM 923 C C . CYS A 1 115 ? -13.995 -4.765 19.821 1.00 76.56 115 CYS A C 1
ATOM 925 O O . CYS A 1 115 ? -13.394 -4.798 18.746 1.00 76.56 115 CYS A O 1
ATOM 927 N N . LYS A 1 116 ? -13.403 -4.313 20.936 1.00 81.44 116 LYS A N 1
ATOM 928 C CA . LYS A 1 116 ? -12.008 -3.830 20.950 1.00 81.44 116 LYS A CA 1
ATOM 929 C C . LYS A 1 116 ? -11.016 -4.923 20.570 1.00 81.44 116 LY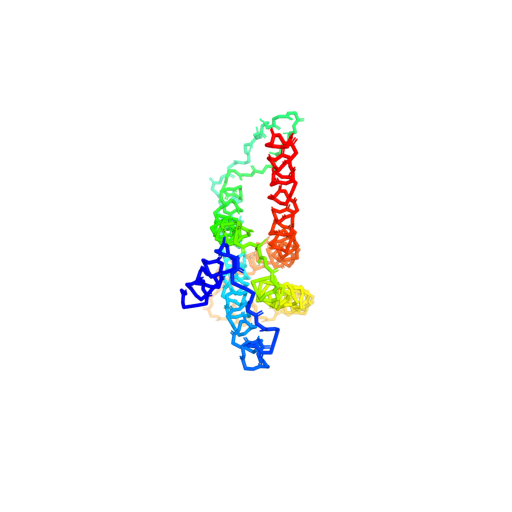S A C 1
ATOM 931 O O . LYS A 1 116 ? -10.085 -4.666 19.809 1.00 81.44 116 LYS A O 1
ATOM 936 N N . ARG A 1 117 ? -11.209 -6.150 21.061 1.00 81.69 117 ARG A N 1
ATOM 937 C CA . ARG A 1 117 ? -10.330 -7.284 20.739 1.00 81.69 117 ARG A CA 1
ATOM 938 C C . ARG A 1 117 ? -10.464 -7.707 19.275 1.00 81.69 117 ARG A C 1
ATOM 940 O O . ARG A 1 117 ? -9.444 -7.932 18.621 1.00 81.69 117 ARG A O 1
ATOM 947 N N . ALA A 1 118 ? -11.687 -7.743 18.744 1.00 80.25 118 ALA A N 1
ATOM 948 C CA . ALA A 1 118 ? -11.950 -8.015 17.332 1.00 80.25 118 ALA A CA 1
ATOM 949 C C . ALA A 1 118 ? -11.311 -6.959 16.426 1.00 80.25 118 ALA A C 1
ATOM 951 O O . ALA A 1 118 ? -10.594 -7.296 15.482 1.00 80.25 118 ALA A O 1
ATOM 952 N N . PHE A 1 119 ? -11.499 -5.685 16.771 1.00 82.94 119 PHE A N 1
ATOM 953 C CA . PHE A 1 119 ? -10.913 -4.556 16.063 1.00 82.94 119 PHE A CA 1
ATOM 954 C C . PHE A 1 119 ? -9.381 -4.616 16.089 1.00 82.94 119 PHE A C 1
ATOM 956 O O . PHE A 1 119 ? -8.752 -4.622 15.035 1.00 82.94 119 PHE A O 1
ATOM 963 N N . ASN A 1 120 ? -8.765 -4.758 17.266 1.00 84.38 120 ASN A N 1
ATOM 964 C CA . ASN A 1 120 ? -7.306 -4.828 17.393 1.00 84.38 120 ASN A CA 1
ATOM 965 C C . ASN A 1 120 ? -6.710 -6.020 16.635 1.00 84.38 120 ASN A C 1
ATOM 967 O O . ASN A 1 120 ? -5.638 -5.898 16.053 1.00 84.38 120 ASN A O 1
ATOM 971 N N . THR A 1 121 ? -7.412 -7.153 16.580 1.00 85.69 121 THR A N 1
ATOM 972 C CA . THR A 1 121 ? -6.961 -8.323 15.812 1.00 85.69 121 THR A CA 1
ATOM 973 C C . THR A 1 121 ? -7.042 -8.075 14.301 1.00 85.69 121 THR A C 1
ATOM 975 O O . THR A 1 121 ? -6.101 -8.383 13.566 1.00 85.69 121 THR A O 1
ATOM 978 N N . LEU A 1 122 ? -8.146 -7.493 13.823 1.00 86.19 122 LEU A N 1
ATOM 979 C CA . LEU A 1 122 ? -8.352 -7.168 12.408 1.00 86.19 122 LEU A CA 1
ATOM 980 C C . LEU A 1 122 ? -7.341 -6.122 11.915 1.00 86.19 122 LEU A C 1
ATOM 982 O O . LEU A 1 122 ? -6.701 -6.308 10.883 1.00 86.19 122 LEU A O 1
ATOM 986 N N . PHE A 1 123 ? -7.176 -5.033 12.665 1.00 84.94 123 PHE A N 1
ATOM 987 C CA . PHE A 1 123 ? -6.259 -3.952 12.309 1.00 84.94 123 PHE A CA 1
ATOM 988 C C . PHE A 1 123 ? -4.801 -4.324 12.545 1.00 84.94 123 PHE A C 1
ATOM 990 O O . PHE A 1 123 ? -3.959 -3.981 11.721 1.00 84.94 123 PHE A O 1
ATOM 997 N N . GLY A 1 124 ? -4.500 -5.072 13.607 1.00 86.62 124 GLY A N 1
ATOM 998 C CA . GLY A 1 124 ? -3.154 -5.565 13.882 1.00 86.62 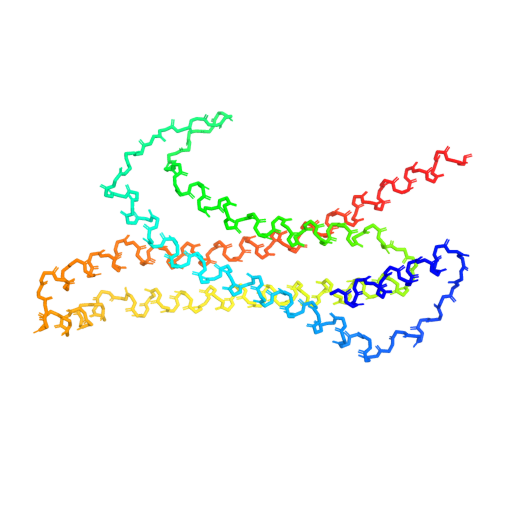124 GLY A CA 1
ATOM 999 C C . GLY A 1 124 ? -2.657 -6.503 12.785 1.00 86.62 124 GLY A C 1
ATOM 1000 O O . GLY A 1 124 ? -1.572 -6.298 12.252 1.00 86.62 124 GLY A O 1
ATOM 1001 N N . SER A 1 125 ? -3.470 -7.481 12.374 1.00 88.06 125 SER A N 1
ATOM 1002 C CA . SER A 1 125 ? -3.117 -8.383 11.264 1.00 88.06 125 SER A CA 1
ATOM 1003 C C . SER A 1 125 ? -2.949 -7.645 9.932 1.00 88.06 125 SER A C 1
ATOM 1005 O O . SER A 1 125 ? -1.978 -7.896 9.218 1.00 88.06 125 SER A O 1
ATOM 1007 N N . ARG A 1 126 ? -3.836 -6.688 9.621 1.00 87.88 126 ARG A N 1
ATOM 1008 C CA . ARG A 1 126 ? -3.710 -5.813 8.444 1.00 87.88 126 ARG A CA 1
ATOM 1009 C C . ARG A 1 126 ? -2.420 -4.989 8.485 1.00 87.88 126 ARG A C 1
ATOM 1011 O O . ARG A 1 126 ? -1.705 -4.950 7.490 1.00 87.88 126 ARG A O 1
ATOM 1018 N N . ALA A 1 127 ? -2.107 -4.359 9.614 1.00 88.19 127 ALA A N 1
ATOM 1019 C CA . ALA A 1 127 ? -0.919 -3.523 9.757 1.00 88.19 127 ALA A CA 1
ATOM 1020 C C . ALA A 1 127 ? 0.376 -4.332 9.636 1.00 88.19 127 ALA A C 1
ATOM 1022 O O . ALA A 1 127 ? 1.272 -3.940 8.891 1.00 88.19 127 ALA A O 1
ATOM 1023 N N . MET A 1 128 ? 0.441 -5.488 10.301 1.00 89.75 128 MET A N 1
ATOM 1024 C CA . MET A 1 128 ? 1.574 -6.408 10.190 1.00 89.75 128 MET A CA 1
ATOM 1025 C C . MET A 1 128 ? 1.786 -6.844 8.741 1.00 89.75 128 MET A C 1
ATOM 1027 O O . MET A 1 128 ? 2.908 -6.788 8.247 1.00 89.75 128 MET A O 1
ATOM 1031 N N . PHE A 1 129 ? 0.711 -7.204 8.032 1.00 91.50 129 PHE A N 1
ATOM 1032 C CA . PHE A 1 129 ? 0.815 -7.589 6.630 1.00 91.50 129 PHE A CA 1
ATOM 1033 C C . PHE A 1 129 ? 1.315 -6.448 5.741 1.00 91.50 129 PHE A C 1
ATOM 1035 O O . PHE A 1 129 ? 2.249 -6.654 4.975 1.00 91.50 129 PHE A O 1
ATOM 1042 N N . LEU A 1 130 ? 0.733 -5.249 5.846 1.00 88.94 130 LEU A N 1
ATOM 1043 C CA . LEU A 1 130 ? 1.135 -4.089 5.040 1.00 88.94 130 LEU A CA 1
ATOM 1044 C C . LEU A 1 130 ? 2.605 -3.711 5.274 1.00 88.94 130 LEU A C 1
ATOM 1046 O O . LEU A 1 130 ? 3.332 -3.400 4.330 1.00 88.94 130 LEU A O 1
ATOM 1050 N N . LEU A 1 131 ? 3.069 -3.787 6.522 1.00 90.25 131 LEU A N 1
ATOM 1051 C CA . LEU A 1 131 ? 4.461 -3.520 6.873 1.00 90.25 131 LEU A CA 1
ATOM 1052 C C . LEU A 1 131 ? 5.397 -4.576 6.270 1.00 90.25 131 LEU A C 1
ATOM 1054 O O . LEU A 1 131 ? 6.365 -4.230 5.598 1.00 90.25 131 LEU A O 1
ATOM 1058 N N . THR A 1 132 ? 5.092 -5.866 6.429 1.00 91.38 132 THR A N 1
ATOM 1059 C CA . THR A 1 132 ? 5.906 -6.935 5.828 1.00 91.38 132 THR A CA 1
ATOM 1060 C C . THR A 1 132 ? 5.886 -6.873 4.300 1.00 91.38 132 THR A C 1
ATOM 1062 O O . THR A 1 132 ? 6.930 -7.008 3.663 1.00 91.38 132 THR A O 1
ATOM 1065 N N . PHE A 1 133 ? 4.719 -6.634 3.700 1.00 89.69 133 PHE A N 1
ATOM 1066 C CA . PHE A 1 133 ? 4.557 -6.562 2.253 1.00 89.69 133 PHE A CA 1
ATOM 1067 C C . PHE A 1 133 ? 5.311 -5.374 1.660 1.00 89.69 133 PHE A C 1
ATOM 1069 O O . PHE A 1 133 ? 5.972 -5.542 0.641 1.00 89.69 133 PHE A O 1
ATOM 1076 N N . SER A 1 134 ? 5.261 -4.194 2.281 1.00 88.88 134 SER A N 1
ATOM 1077 C CA . SER A 1 134 ? 5.983 -3.014 1.782 1.00 88.88 134 SER A CA 1
ATOM 1078 C C . SER A 1 134 ? 7.498 -3.190 1.834 1.00 88.88 134 SER A C 1
ATOM 1080 O O . SER A 1 134 ? 8.172 -2.888 0.852 1.00 88.88 134 SER A O 1
ATOM 1082 N N . ILE A 1 135 ? 8.038 -3.767 2.913 1.00 91.06 135 ILE A N 1
ATOM 1083 C CA . ILE A 1 135 ? 9.471 -4.094 3.000 1.00 91.06 135 ILE A CA 1
ATOM 1084 C C . ILE A 1 135 ? 9.853 -5.127 1.935 1.00 91.06 135 ILE A C 1
ATOM 1086 O O . ILE A 1 135 ? 10.845 -4.950 1.228 1.00 91.06 135 ILE A O 1
ATOM 1090 N N . CYS A 1 136 ? 9.059 -6.191 1.789 1.00 91.62 136 CYS A N 1
ATOM 1091 C CA . CYS A 1 136 ? 9.304 -7.230 0.792 1.00 91.62 136 CYS A CA 1
ATOM 1092 C C . CYS A 1 136 ? 9.240 -6.666 -0.634 1.00 91.62 136 CYS A C 1
ATOM 1094 O O . CYS A 1 136 ? 10.133 -6.916 -1.437 1.00 91.62 136 CYS A O 1
ATOM 1096 N N . THR A 1 137 ? 8.238 -5.841 -0.928 1.00 88.50 137 THR A N 1
ATOM 1097 C CA . THR A 1 137 ? 8.059 -5.194 -2.232 1.00 88.50 137 THR A CA 1
ATOM 1098 C C . THR A 1 137 ? 9.214 -4.254 -2.534 1.00 88.50 137 THR A C 1
ATOM 1100 O O . THR A 1 137 ? 9.783 -4.327 -3.617 1.00 88.50 137 THR A O 1
ATOM 1103 N N . PHE A 1 138 ? 9.636 -3.431 -1.573 1.00 89.69 138 PHE A N 1
ATOM 1104 C CA . PHE A 1 138 ? 10.807 -2.575 -1.733 1.00 89.69 138 PHE A CA 1
ATOM 1105 C C . PHE A 1 138 ? 12.082 -3.386 -2.000 1.00 89.69 138 PHE A C 1
ATOM 1107 O O . PHE A 1 138 ? 12.848 -3.045 -2.899 1.00 89.69 138 PHE A O 1
ATOM 1114 N N . ALA A 1 139 ? 12.294 -4.490 -1.277 1.00 90.19 139 ALA A N 1
ATOM 1115 C CA . ALA A 1 139 ? 13.437 -5.371 -1.499 1.00 90.19 139 ALA A CA 1
ATOM 1116 C C . ALA A 1 139 ? 13.397 -6.025 -2.891 1.00 90.19 139 ALA A C 1
ATOM 1118 O O . ALA A 1 139 ? 14.392 -5.983 -3.612 1.00 90.19 139 ALA A O 1
ATOM 1119 N N . VAL A 1 140 ? 12.250 -6.574 -3.306 1.00 89.94 140 VAL A N 1
ATOM 1120 C CA . VAL A 1 140 ? 12.068 -7.196 -4.629 1.00 89.94 140 VAL A CA 1
ATOM 1121 C C . VAL A 1 140 ? 12.269 -6.172 -5.745 1.00 89.94 140 VAL A C 1
ATOM 1123 O O . VAL A 1 140 ? 13.028 -6.428 -6.676 1.00 89.94 140 VAL A O 1
ATOM 1126 N N . LEU A 1 141 ? 11.659 -4.990 -5.642 1.00 87.44 141 LEU A N 1
ATOM 1127 C CA . LEU A 1 141 ? 11.815 -3.925 -6.636 1.00 87.44 141 LEU A CA 1
ATOM 1128 C C . LEU A 1 141 ? 13.242 -3.375 -6.667 1.00 87.44 141 LEU A C 1
ATOM 1130 O O . LEU A 1 141 ? 13.768 -3.116 -7.746 1.00 87.44 141 LEU A O 1
ATOM 1134 N N . GLY A 1 142 ? 13.907 -3.265 -5.516 1.00 86.12 142 GLY A N 1
ATOM 1135 C CA . GLY A 1 142 ? 15.317 -2.890 -5.429 1.00 86.12 142 GLY A CA 1
ATOM 1136 C C . GLY A 1 142 ? 16.244 -3.918 -6.083 1.00 86.12 142 GLY A C 1
ATOM 1137 O O . GLY A 1 142 ? 17.176 -3.545 -6.801 1.00 86.12 142 GLY A O 1
ATOM 1138 N N . LEU A 1 143 ? 15.967 -5.213 -5.899 1.00 87.62 143 LEU A N 1
ATOM 1139 C CA . LEU A 1 143 ? 16.687 -6.298 -6.570 1.00 87.62 143 LEU A CA 1
ATOM 1140 C C . LEU A 1 143 ? 16.449 -6.283 -8.082 1.00 87.62 143 LEU A C 1
ATOM 1142 O O . LEU A 1 143 ? 17.405 -6.427 -8.841 1.00 87.62 143 LEU A O 1
ATOM 1146 N N . LEU A 1 144 ? 15.215 -6.044 -8.535 1.00 86.00 144 LEU A N 1
ATOM 1147 C CA . LEU A 1 144 ? 14.910 -5.882 -9.959 1.00 86.00 144 LEU A CA 1
ATOM 1148 C C . LEU A 1 144 ? 15.639 -4.668 -10.545 1.00 86.00 144 LEU A C 1
ATOM 1150 O O . LEU A 1 144 ? 16.299 -4.791 -11.575 1.00 86.00 144 LEU A O 1
ATOM 1154 N N . TYR A 1 145 ? 15.591 -3.524 -9.861 1.00 84.56 145 TYR A N 1
ATOM 1155 C CA . TYR A 1 145 ? 16.261 -2.288 -10.267 1.00 84.56 145 TYR A CA 1
ATOM 1156 C C . TYR A 1 145 ? 17.778 -2.465 -10.415 1.00 84.56 145 TYR A C 1
ATOM 1158 O O . TYR A 1 145 ? 18.364 -1.995 -11.392 1.00 84.56 145 TYR A O 1
ATOM 1166 N N . LYS A 1 146 ? 18.428 -3.137 -9.454 1.00 83.19 146 LYS A N 1
ATOM 1167 C CA . LYS A 1 146 ? 19.886 -3.333 -9.456 1.00 83.19 146 LYS A CA 1
ATOM 1168 C C . LYS A 1 146 ? 20.331 -4.504 -10.335 1.00 83.19 146 LYS A C 1
ATOM 1170 O O . LYS A 1 146 ? 21.413 -4.434 -10.906 1.00 83.19 146 LYS A O 1
ATOM 1175 N N . GLY A 1 147 ? 19.541 -5.571 -10.409 1.00 80.25 147 GLY A N 1
ATOM 11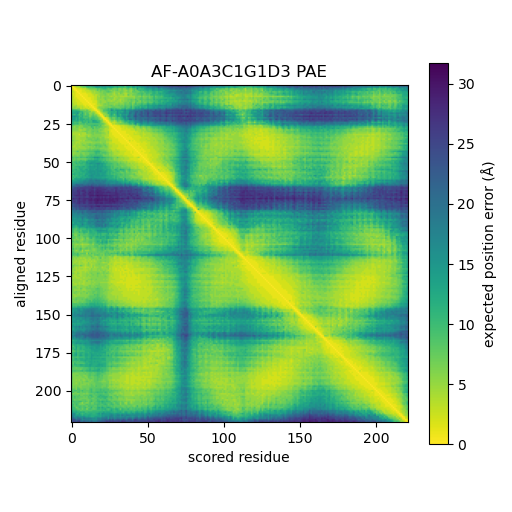76 C CA . GLY A 1 147 ? 19.873 -6.807 -11.116 1.00 80.25 147 GLY A CA 1
ATOM 1177 C C . GLY A 1 147 ? 19.368 -6.811 -12.554 1.00 80.25 147 GLY A C 1
ATOM 1178 O O . GLY A 1 147 ? 20.152 -6.673 -13.494 1.00 80.25 147 GLY A O 1
ATOM 1179 N N . VAL A 1 148 ? 18.053 -6.969 -12.726 1.00 74.62 148 VAL A N 1
ATOM 1180 C CA . VAL A 1 148 ? 17.409 -7.138 -14.043 1.00 74.62 148 VAL A CA 1
ATOM 1181 C C . VAL A 1 148 ? 17.566 -5.888 -14.906 1.00 74.62 148 VAL A C 1
ATOM 1183 O O . VAL A 1 148 ? 17.904 -5.993 -16.080 1.00 74.62 148 VAL A O 1
ATOM 1186 N N . PHE A 1 149 ? 17.417 -4.702 -14.312 1.00 75.25 149 PHE A N 1
ATOM 1187 C CA . PHE A 1 149 ? 17.546 -3.418 -15.010 1.00 75.25 149 PHE A CA 1
ATOM 1188 C C . PHE A 1 149 ? 18.962 -2.822 -14.952 1.00 75.25 149 PHE A C 1
ATOM 1190 O O . PHE A 1 149 ? 19.156 -1.615 -15.135 1.00 75.25 149 PHE A O 1
ATOM 1197 N N . SER A 1 150 ? 19.976 -3.659 -14.714 1.00 78.06 150 SER A N 1
ATOM 1198 C CA . SER A 1 150 ? 21.371 -3.247 -14.867 1.00 78.06 150 SER A CA 1
ATOM 1199 C C . SER A 1 150 ? 21.708 -3.028 -16.346 1.00 78.06 150 SER A C 1
ATOM 1201 O O . SER A 1 150 ? 21.226 -3.747 -17.220 1.00 78.06 150 SER A O 1
ATOM 1203 N N . LYS A 1 151 ? 22.567 -2.036 -16.630 1.00 74.25 151 LYS A N 1
ATOM 1204 C CA . LYS A 1 151 ? 23.039 -1.723 -17.992 1.00 74.25 151 LYS A CA 1
ATOM 1205 C C . LYS A 1 151 ? 23.452 -2.971 -18.802 1.00 74.25 151 LYS A C 1
ATOM 1207 O O . LYS A 1 151 ? 22.957 -3.092 -19.917 1.00 74.25 151 LYS A O 1
ATOM 1212 N N . PRO A 1 152 ? 24.297 -3.894 -18.294 1.00 78.19 152 PRO A N 1
ATOM 1213 C CA . PRO A 1 152 ? 24.716 -5.058 -19.080 1.00 78.19 152 PRO A CA 1
ATOM 1214 C C . PRO A 1 152 ? 23.555 -6.009 -19.408 1.00 78.19 152 PRO A C 1
ATOM 1216 O O . PRO A 1 152 ? 23.387 -6.376 -20.567 1.00 78.19 152 PRO A O 1
ATOM 1219 N N . ASN A 1 153 ? 22.703 -6.331 -18.431 1.00 78.94 153 ASN A N 1
ATOM 1220 C CA . ASN A 1 153 ? 21.600 -7.279 -18.624 1.00 78.94 153 ASN A CA 1
ATOM 1221 C C . ASN A 1 153 ? 20.517 -6.723 -19.559 1.00 78.94 153 ASN A C 1
ATOM 1223 O O . ASN A 1 153 ? 19.946 -7.453 -20.368 1.00 78.94 153 ASN A O 1
ATOM 1227 N N . LEU A 1 154 ? 20.252 -5.414 -19.483 1.00 78.75 154 LEU A N 1
ATOM 1228 C CA . LEU A 1 154 ? 19.283 -4.760 -20.361 1.00 78.75 154 LEU A CA 1
ATOM 1229 C C . LEU A 1 154 ? 19.758 -4.745 -21.819 1.00 78.75 154 LEU A C 1
ATOM 1231 O O . LEU A 1 154 ? 18.946 -4.915 -22.727 1.00 78.75 154 LEU A O 1
ATOM 1235 N N . ILE A 1 155 ? 21.063 -4.547 -22.038 1.00 80.12 155 ILE A N 1
ATOM 1236 C CA . ILE A 1 155 ? 21.682 -4.573 -23.369 1.00 80.12 155 ILE A CA 1
ATOM 1237 C C . ILE A 1 155 ? 21.626 -5.985 -23.954 1.00 80.12 155 ILE A C 1
ATOM 1239 O O . ILE A 1 155 ? 21.292 -6.128 -25.125 1.00 80.12 155 ILE A O 1
ATOM 1243 N N . GLU A 1 156 ? 21.893 -7.023 -23.160 1.00 83.69 156 GLU A N 1
ATOM 1244 C CA . GLU A 1 156 ? 21.796 -8.415 -23.614 1.00 83.69 156 GLU A CA 1
ATOM 1245 C C . GLU A 1 156 ? 20.356 -8.785 -24.006 1.00 83.69 156 GLU A C 1
ATOM 1247 O O . GLU A 1 156 ? 20.114 -9.287 -25.107 1.00 83.69 156 GLU A O 1
ATOM 1252 N N . PHE A 1 157 ? 19.382 -8.443 -23.157 1.00 80.50 157 PHE A N 1
ATOM 1253 C CA . PHE A 1 157 ? 17.962 -8.663 -23.437 1.00 80.50 157 PHE A CA 1
ATOM 1254 C C . PHE A 1 157 ? 17.496 -7.904 -24.687 1.00 80.50 157 PHE A C 1
ATOM 1256 O O . PHE A 1 157 ? 16.904 -8.489 -25.595 1.00 80.50 157 PHE A O 1
ATOM 1263 N N . CYS A 1 158 ? 17.803 -6.608 -24.784 1.00 78.94 158 CYS A N 1
ATOM 1264 C CA . CYS A 1 158 ? 17.426 -5.810 -25.950 1.00 78.94 158 CYS A CA 1
ATOM 1265 C C . CYS A 1 158 ? 18.204 -6.229 -27.204 1.00 78.94 158 CYS A C 1
ATOM 1267 O O . CYS A 1 158 ? 17.664 -6.133 -28.300 1.00 78.94 158 CYS A O 1
ATOM 1269 N N . GLY A 1 159 ? 19.423 -6.754 -27.065 1.00 77.81 159 GLY A N 1
ATOM 1270 C CA . GLY A 1 159 ? 20.213 -7.330 -28.152 1.00 77.81 159 GLY A CA 1
ATOM 1271 C C . GLY A 1 159 ? 19.596 -8.609 -28.722 1.00 77.81 159 GLY A C 1
ATOM 1272 O O . GLY A 1 159 ? 19.642 -8.826 -29.933 1.00 77.81 159 GLY A O 1
ATOM 1273 N N . ALA A 1 160 ? 18.943 -9.426 -27.890 1.00 81.69 160 ALA A N 1
ATOM 1274 C CA . ALA A 1 160 ? 18.147 -10.558 -28.365 1.00 81.69 160 ALA A CA 1
ATOM 1275 C C . ALA A 1 160 ? 16.917 -10.092 -29.166 1.00 81.69 160 ALA A C 1
ATOM 1277 O O . ALA A 1 160 ? 16.633 -10.638 -30.231 1.00 81.69 160 ALA A O 1
ATOM 1278 N N . VAL A 1 161 ? 16.235 -9.038 -28.705 1.00 80.00 161 VAL A N 1
ATOM 1279 C CA . VAL A 1 161 ? 15.078 -8.435 -29.398 1.00 80.00 161 VAL A CA 1
ATOM 1280 C C . VAL A 1 161 ? 15.497 -7.697 -30.679 1.00 80.00 161 VAL A C 1
ATOM 1282 O O . VAL A 1 161 ? 14.759 -7.695 -31.665 1.00 80.00 161 VAL A O 1
ATOM 1285 N N . TYR A 1 162 ? 16.705 -7.130 -30.710 1.00 82.50 162 TYR A N 1
ATOM 1286 C CA . TYR A 1 162 ? 17.270 -6.437 -31.872 1.00 82.50 162 TYR A CA 1
ATOM 1287 C C . TYR A 1 162 ? 17.378 -7.351 -33.096 1.00 82.50 162 TYR A C 1
ATOM 1289 O O . TYR A 1 162 ? 17.171 -6.896 -34.217 1.00 82.50 162 TYR A O 1
ATOM 1297 N N . LYS A 1 163 ? 17.614 -8.655 -32.886 1.00 81.19 163 LYS A N 1
ATOM 1298 C CA . LYS A 1 163 ? 17.654 -9.662 -33.961 1.00 81.19 163 LYS A CA 1
ATOM 1299 C C . LYS A 1 163 ? 16.309 -9.853 -34.669 1.00 81.19 163 LYS A C 1
ATOM 1301 O O . LYS A 1 163 ? 16.297 -10.313 -35.803 1.00 81.19 163 LYS A O 1
ATOM 1306 N N . ILE A 1 164 ? 15.198 -9.532 -34.003 1.00 84.94 164 ILE A N 1
ATOM 1307 C CA . ILE A 1 164 ? 13.841 -9.660 -34.552 1.00 84.94 164 ILE A CA 1
ATOM 1308 C C . ILE A 1 164 ? 13.420 -8.345 -35.212 1.00 84.94 164 ILE A C 1
ATOM 1310 O O . ILE A 1 164 ? 12.886 -8.340 -36.317 1.00 84.94 164 ILE A O 1
ATOM 1314 N N . SER A 1 165 ? 13.664 -7.222 -34.536 1.00 83.88 165 SER A N 1
ATOM 1315 C CA . SER A 1 165 ? 13.226 -5.904 -35.000 1.00 83.88 165 SER A CA 1
ATOM 1316 C C . SER A 1 165 ? 14.110 -4.794 -34.414 1.00 83.88 165 SER A C 1
ATOM 1318 O O . SER A 1 165 ? 13.963 -4.471 -33.227 1.00 83.88 165 SER A O 1
ATOM 1320 N N . PRO A 1 166 ? 14.997 -4.172 -35.213 1.00 81.38 166 PRO A N 1
ATOM 1321 C CA . PRO A 1 166 ? 15.981 -3.212 -34.711 1.00 81.38 166 PRO A CA 1
ATOM 1322 C C . PRO A 1 166 ? 15.332 -1.921 -34.189 1.00 81.38 166 PRO A C 1
ATOM 1324 O O . PRO A 1 166 ? 15.659 -1.458 -33.094 1.00 81.38 166 PRO A O 1
ATOM 1327 N N . ASP A 1 167 ? 14.334 -1.394 -34.904 1.00 81.50 167 ASP A N 1
ATOM 1328 C CA . ASP A 1 167 ? 13.636 -0.156 -34.526 1.00 81.50 167 ASP A CA 1
ATOM 1329 C C . ASP A 1 167 ? 12.784 -0.304 -33.261 1.00 81.50 167 ASP A C 1
ATOM 1331 O O . ASP A 1 167 ? 12.554 0.660 -32.526 1.00 81.50 167 ASP A O 1
ATOM 1335 N N . PHE A 1 168 ? 12.260 -1.503 -33.011 1.00 79.62 168 PHE A N 1
ATOM 1336 C CA . PHE A 1 168 ? 11.496 -1.785 -31.799 1.00 79.62 168 PHE A CA 1
ATOM 1337 C C . PHE A 1 168 ? 12.428 -1.998 -30.606 1.00 79.62 168 PHE A C 1
ATOM 1339 O O . PHE A 1 168 ? 12.155 -1.479 -29.529 1.00 79.62 168 PHE A O 1
ATOM 1346 N N . ALA A 1 169 ? 13.559 -2.682 -30.798 1.00 79.50 169 ALA A N 1
ATOM 1347 C CA . ALA A 1 169 ? 14.535 -2.911 -29.737 1.00 79.50 169 ALA A CA 1
ATOM 1348 C C . ALA A 1 169 ? 15.134 -1.603 -29.198 1.00 79.50 169 ALA A C 1
ATOM 1350 O O . ALA A 1 169 ? 15.246 -1.441 -27.984 1.00 79.50 169 ALA A O 1
ATOM 1351 N N . ALA A 1 170 ? 15.450 -0.642 -30.073 1.00 80.06 170 ALA A N 1
ATOM 1352 C CA . ALA A 1 170 ? 15.938 0.674 -29.656 1.00 80.06 170 ALA A CA 1
ATOM 1353 C C . ALA A 1 170 ? 14.890 1.448 -28.832 1.00 80.06 170 ALA A C 1
ATOM 1355 O O . ALA A 1 170 ? 15.205 1.996 -27.773 1.00 80.06 170 ALA A O 1
ATOM 1356 N N . ARG A 1 171 ? 13.623 1.435 -29.275 1.00 81.69 171 ARG A N 1
ATOM 1357 C CA . ARG A 1 171 ? 12.502 2.064 -28.554 1.00 81.69 171 ARG A CA 1
ATOM 1358 C C . ARG A 1 171 ? 12.223 1.390 -27.213 1.00 81.69 171 ARG A C 1
ATOM 1360 O O . ARG A 1 171 ? 12.021 2.078 -26.217 1.00 81.69 171 ARG A O 1
ATOM 1367 N N . LEU A 1 172 ? 12.260 0.061 -27.170 1.00 80.81 172 LEU A N 1
ATOM 1368 C CA . LEU A 1 172 ? 12.064 -0.722 -25.954 1.00 80.81 172 LEU A CA 1
ATOM 1369 C C . LEU A 1 172 ? 13.187 -0.475 -24.941 1.00 80.81 172 LEU A C 1
ATOM 1371 O O . LEU A 1 172 ? 12.902 -0.267 -23.765 1.00 80.81 172 LEU A O 1
ATOM 1375 N N . TYR A 1 173 ? 14.445 -0.434 -25.387 1.00 83.19 173 TYR A N 1
ATOM 1376 C CA . TYR A 1 173 ? 15.585 -0.114 -24.527 1.00 83.19 173 TYR A CA 1
ATOM 1377 C C . TYR A 1 173 ? 15.444 1.281 -23.910 1.00 83.19 173 TYR A C 1
ATOM 1379 O O . TYR A 1 173 ? 15.558 1.427 -22.692 1.00 83.19 173 TYR A O 1
ATOM 1387 N N . HIS A 1 174 ? 15.135 2.293 -24.731 1.00 81.31 174 HIS A N 1
ATOM 1388 C CA . HIS A 1 174 ? 14.895 3.652 -24.243 1.00 81.31 174 HIS A CA 1
ATOM 1389 C C . HIS A 1 174 ? 13.739 3.678 -23.238 1.00 81.31 174 HIS A C 1
ATOM 1391 O O . HIS A 1 174 ? 13.858 4.280 -22.174 1.00 81.31 174 HIS A O 1
ATOM 1397 N N . PHE A 1 175 ? 12.647 2.963 -23.527 1.00 80.56 175 PHE A N 1
ATOM 1398 C CA . PHE A 1 175 ? 11.490 2.913 -22.644 1.00 80.56 175 PHE A CA 1
ATOM 1399 C C . PHE A 1 175 ? 11.805 2.273 -21.286 1.00 80.56 175 PHE A C 1
ATOM 1401 O O . PHE A 1 175 ? 11.493 2.829 -20.230 1.00 80.56 175 PHE A O 1
ATOM 1408 N N . LEU A 1 176 ? 12.455 1.108 -21.297 1.00 82.19 176 LEU A N 1
ATOM 1409 C CA . LEU A 1 176 ? 12.789 0.377 -20.078 1.00 82.19 176 LEU A CA 1
ATOM 1410 C C . LEU A 1 176 ? 13.810 1.136 -19.226 1.00 82.19 176 LEU A C 1
ATOM 1412 O O . LEU A 1 176 ? 13.687 1.168 -18.000 1.00 82.19 176 LEU A O 1
ATOM 1416 N N . MET A 1 177 ? 14.796 1.767 -19.863 1.00 82.06 177 MET A N 1
ATOM 1417 C CA . MET A 1 177 ? 15.870 2.465 -19.165 1.00 82.06 177 MET A CA 1
ATOM 1418 C C . MET A 1 177 ? 15.430 3.819 -18.600 1.00 82.06 177 MET A C 1
ATOM 1420 O O . MET A 1 177 ? 15.778 4.128 -17.460 1.00 82.06 177 MET A O 1
ATOM 1424 N N . ASN A 1 178 ? 14.660 4.600 -19.363 1.00 79.06 178 ASN A N 1
ATOM 1425 C CA . ASN A 1 178 ? 14.311 5.972 -18.986 1.00 79.06 178 ASN A CA 1
ATOM 1426 C C . ASN A 1 178 ? 12.968 6.085 -18.256 1.00 79.06 178 ASN A C 1
ATOM 1428 O O . ASN A 1 178 ? 12.829 6.980 -17.430 1.00 79.06 178 ASN A O 1
ATOM 1432 N N . TYR A 1 179 ? 12.009 5.177 -18.478 1.00 77.88 179 TYR A N 1
ATOM 1433 C CA . TYR A 1 179 ? 10.680 5.263 -17.844 1.00 77.88 179 TYR A CA 1
ATOM 1434 C C . TYR A 1 179 ? 10.429 4.153 -16.830 1.00 77.88 179 TYR A C 1
ATOM 1436 O O . TYR A 1 179 ? 10.029 4.413 -15.694 1.00 77.88 179 TYR A O 1
ATOM 1444 N N . PHE A 1 180 ? 10.680 2.901 -17.214 1.00 78.69 180 PHE A N 1
ATOM 1445 C CA . PHE A 1 180 ? 10.324 1.765 -16.364 1.00 78.69 180 PHE A CA 1
ATOM 1446 C C . PHE A 1 180 ? 11.237 1.655 -15.139 1.00 78.69 180 PHE A C 1
ATOM 1448 O O . PHE A 1 180 ? 10.778 1.460 -14.015 1.00 78.69 180 PHE A O 1
ATOM 1455 N N . ARG A 1 181 ? 12.543 1.851 -15.332 1.00 80.25 181 ARG A N 1
ATOM 1456 C CA . ARG A 1 181 ? 13.536 1.802 -14.257 1.00 80.25 181 ARG A CA 1
ATOM 1457 C C . ARG A 1 181 ? 13.291 2.823 -13.126 1.00 80.25 181 ARG A C 1
ATOM 1459 O O . ARG A 1 181 ? 13.286 2.389 -11.972 1.00 80.25 181 ARG A O 1
ATOM 1466 N N . PRO A 1 182 ? 13.091 4.132 -13.380 1.00 76.88 182 PRO A N 1
ATOM 1467 C CA . PRO A 1 182 ? 12.745 5.071 -12.310 1.00 76.88 182 PRO A CA 1
ATOM 1468 C C . PRO A 1 182 ? 11.379 4.762 -11.684 1.00 76.88 182 PRO A C 1
ATOM 1470 O O . PRO A 1 182 ? 11.247 4.832 -10.462 1.00 76.88 182 PRO A O 1
ATOM 1473 N N . SER A 1 183 ? 10.401 4.305 -12.475 1.00 78.81 183 SER A N 1
ATOM 1474 C CA . SER A 1 183 ? 9.093 3.880 -11.958 1.00 78.81 183 SER A CA 1
ATOM 1475 C C . SER A 1 183 ? 9.192 2.723 -10.949 1.00 78.81 183 SER A C 1
ATOM 1477 O O . SER A 1 183 ? 8.492 2.732 -9.935 1.00 78.81 183 SER A O 1
ATOM 1479 N N . LEU A 1 184 ? 10.105 1.761 -11.141 1.00 80.88 184 LEU A N 1
ATOM 1480 C CA . LEU A 1 184 ? 10.351 0.679 -10.172 1.00 80.88 184 LEU A CA 1
ATOM 1481 C C . LEU A 1 184 ? 10.874 1.195 -8.826 1.00 80.88 184 LEU A C 1
ATOM 1483 O O . LEU A 1 184 ? 10.465 0.711 -7.772 1.00 80.88 184 LEU A O 1
ATOM 1487 N N . PHE A 1 185 ? 11.774 2.177 -8.847 1.00 80.94 185 PHE A N 1
ATOM 1488 C CA . PHE A 1 185 ? 12.330 2.727 -7.614 1.00 80.94 185 PHE A CA 1
ATOM 1489 C C . PHE A 1 185 ? 11.295 3.568 -6.859 1.00 80.94 185 PHE A C 1
ATOM 1491 O O . PHE A 1 185 ? 11.086 3.380 -5.658 1.00 80.94 185 PHE A O 1
ATOM 1498 N N . GLU A 1 186 ? 10.591 4.447 -7.571 1.00 79.88 186 GLU A N 1
ATOM 1499 C CA . GLU A 1 186 ? 9.543 5.272 -6.976 1.00 79.88 186 GLU A CA 1
ATOM 1500 C C . GLU A 1 186 ? 8.375 4.443 -6.449 1.00 79.88 186 GLU A C 1
ATOM 1502 O O . GLU A 1 186 ? 7.895 4.702 -5.348 1.00 79.88 186 GLU A O 1
ATOM 1507 N N . SER A 1 187 ? 7.937 3.416 -7.183 1.00 80.38 187 SER A N 1
A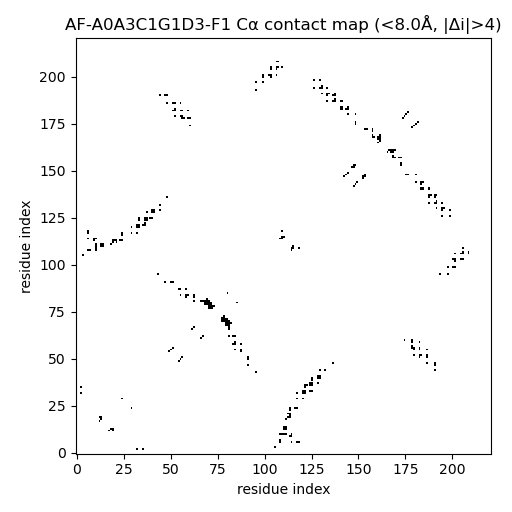TOM 1508 C CA . SER A 1 187 ? 6.872 2.516 -6.724 1.00 80.38 187 SER A CA 1
ATOM 1509 C C . SER A 1 187 ? 7.250 1.792 -5.430 1.00 80.38 187 SER A C 1
ATOM 1511 O O . SER A 1 187 ? 6.410 1.664 -4.537 1.00 80.38 187 SER A O 1
ATOM 1513 N N . GLY A 1 188 ? 8.522 1.412 -5.266 1.00 82.81 188 GLY A N 1
ATOM 1514 C CA . GLY A 1 188 ? 9.044 0.873 -4.012 1.00 82.81 188 GLY A CA 1
ATOM 1515 C C . GLY A 1 188 ? 8.854 1.836 -2.839 1.00 82.81 188 GLY A C 1
ATOM 1516 O O . GLY A 1 188 ? 8.277 1.451 -1.821 1.00 82.81 188 GLY A O 1
ATOM 1517 N N . ILE A 1 189 ? 9.270 3.096 -2.986 1.00 84.00 189 ILE A N 1
ATOM 1518 C CA . ILE A 1 189 ? 9.112 4.121 -1.937 1.00 84.00 189 ILE A CA 1
ATOM 1519 C C . ILE A 1 189 ? 7.631 4.395 -1.662 1.00 84.00 189 ILE A C 1
ATOM 1521 O O . ILE A 1 189 ? 7.196 4.409 -0.508 1.00 84.00 189 ILE A O 1
ATOM 1525 N N . MET A 1 190 ? 6.835 4.565 -2.718 1.00 80.69 190 MET A N 1
ATOM 1526 C CA . MET A 1 190 ? 5.406 4.848 -2.602 1.00 80.69 190 MET A CA 1
ATOM 1527 C C . MET A 1 190 ? 4.656 3.707 -1.914 1.00 80.69 190 MET A C 1
ATOM 1529 O O . MET A 1 190 ? 3.734 3.980 -1.152 1.00 80.69 190 MET A O 1
ATOM 1533 N N . SER A 1 191 ? 5.077 2.449 -2.090 1.00 82.81 191 SER A N 1
ATOM 1534 C CA . SER A 1 191 ? 4.488 1.303 -1.385 1.00 82.81 191 SER A CA 1
ATOM 1535 C C . SER A 1 191 ? 4.677 1.375 0.138 1.00 82.81 191 SER A C 1
ATOM 1537 O O . SER A 1 191 ? 3.759 1.032 0.891 1.00 82.81 191 SER A O 1
ATOM 1539 N N . ILE A 1 192 ? 5.825 1.882 0.606 1.00 86.12 192 ILE A N 1
ATOM 1540 C CA . ILE A 1 192 ? 6.114 2.090 2.032 1.00 86.12 192 ILE A CA 1
ATOM 1541 C C . ILE A 1 192 ? 5.257 3.233 2.572 1.00 86.12 192 ILE A C 1
ATOM 1543 O O . ILE A 1 192 ? 4.579 3.066 3.586 1.00 86.12 192 ILE A O 1
ATOM 1547 N N . VAL A 1 193 ? 5.237 4.372 1.873 1.00 84.31 193 VAL A N 1
ATOM 1548 C CA . VAL A 1 193 ? 4.452 5.552 2.277 1.00 84.31 193 VAL A CA 1
ATOM 1549 C C . VAL A 1 193 ? 2.963 5.214 2.346 1.00 84.31 193 VAL A C 1
ATOM 1551 O O . VAL A 1 193 ? 2.304 5.499 3.344 1.00 84.31 193 VAL A O 1
ATOM 1554 N N . ALA A 1 194 ? 2.439 4.543 1.324 1.00 81.12 194 ALA A N 1
ATOM 1555 C CA . ALA A 1 194 ? 1.055 4.088 1.259 1.00 81.12 194 ALA A CA 1
ATOM 1556 C C . ALA A 1 194 ? 0.685 3.156 2.415 1.00 81.12 194 ALA A C 1
ATOM 1558 O O . ALA A 1 194 ? -0.357 3.327 3.053 1.00 81.12 194 ALA A O 1
ATOM 1559 N N . SER A 1 195 ? 1.565 2.202 2.722 1.00 85.00 195 SER A N 1
ATOM 1560 C CA . SER A 1 195 ? 1.375 1.271 3.833 1.00 85.00 195 SER A CA 1
ATOM 1561 C C . SER A 1 195 ? 1.383 2.002 5.176 1.00 85.00 195 SER A C 1
ATOM 1563 O O . SER A 1 195 ? 0.489 1.784 5.991 1.00 85.00 195 SER A O 1
ATOM 1565 N N . ALA A 1 196 ? 2.321 2.930 5.385 1.00 86.25 196 ALA A N 1
ATOM 1566 C CA . ALA A 1 196 ? 2.395 3.739 6.601 1.00 86.25 196 ALA A CA 1
ATOM 1567 C C . ALA A 1 196 ? 1.129 4.587 6.806 1.00 86.25 196 ALA A C 1
ATOM 1569 O O . ALA A 1 196 ? 0.546 4.577 7.891 1.00 86.25 196 ALA A O 1
ATOM 1570 N N . VAL A 1 197 ? 0.653 5.257 5.753 1.00 82.75 197 VAL A N 1
ATOM 1571 C CA . VAL A 1 197 ? -0.580 6.059 5.788 1.00 82.75 197 VAL A CA 1
ATOM 1572 C C . VAL A 1 197 ? -1.802 5.181 6.070 1.00 82.75 197 VAL A C 1
ATOM 1574 O O . VAL A 1 197 ? -2.617 5.524 6.929 1.00 82.75 197 VAL A O 1
ATOM 1577 N N . SER A 1 198 ? -1.909 4.015 5.423 1.00 80.81 198 SER A N 1
ATOM 1578 C CA . SER A 1 198 ? -3.020 3.078 5.644 1.00 80.81 198 SER A CA 1
ATOM 1579 C C . SER A 1 198 ? -3.045 2.488 7.056 1.00 80.81 198 SER A C 1
ATOM 1581 O O . SER A 1 198 ? -4.117 2.081 7.506 1.00 80.81 198 SER A O 1
ATOM 1583 N N . ILE A 1 199 ? -1.901 2.407 7.740 1.00 83.94 199 ILE A N 1
ATOM 1584 C CA . ILE A 1 199 ? -1.800 1.954 9.135 1.00 83.94 199 ILE A CA 1
ATOM 1585 C C . ILE A 1 199 ? -2.131 3.097 10.099 1.00 83.94 199 ILE A C 1
ATOM 1587 O O . ILE A 1 199 ? -2.888 2.906 11.051 1.00 83.94 199 ILE A O 1
ATOM 1591 N N . ALA A 1 200 ? -1.581 4.288 9.854 1.00 84.25 200 ALA A N 1
ATOM 1592 C CA . ALA A 1 200 ? -1.723 5.433 10.745 1.00 84.25 200 ALA A CA 1
ATOM 1593 C C . ALA A 1 200 ? -3.155 5.987 10.771 1.00 84.25 200 ALA A C 1
ATOM 1595 O O . ALA A 1 200 ? -3.685 6.265 11.847 1.00 84.25 200 ALA A O 1
ATOM 1596 N N . LEU A 1 201 ? -3.805 6.114 9.608 1.00 80.94 201 LEU A N 1
ATOM 1597 C CA . LEU A 1 201 ? -5.124 6.745 9.497 1.00 80.94 201 LEU A CA 1
ATOM 1598 C C . LEU A 1 201 ? -6.195 6.079 10.379 1.00 80.94 201 LEU A C 1
ATOM 1600 O O . LEU A 1 201 ? -6.840 6.792 11.152 1.00 80.94 201 LEU A O 1
ATOM 1604 N N . PRO A 1 202 ? -6.385 4.746 10.364 1.00 76.69 202 PRO A N 1
ATOM 1605 C CA . PRO A 1 202 ? -7.356 4.106 11.248 1.00 76.69 202 PRO A CA 1
ATOM 1606 C C . PRO A 1 202 ? -7.050 4.310 12.736 1.00 76.69 202 PRO A C 1
ATOM 1608 O O . PRO A 1 202 ? -7.970 4.552 13.514 1.00 76.69 202 PRO A O 1
ATOM 1611 N N . LEU A 1 203 ? -5.774 4.263 13.137 1.00 78.75 203 LEU A N 1
ATOM 1612 C CA . LEU A 1 203 ? -5.363 4.448 14.534 1.00 78.75 203 LEU A CA 1
ATOM 1613 C C . LEU A 1 203 ? -5.659 5.866 15.031 1.00 78.75 203 LEU A C 1
ATOM 1615 O O . LEU A 1 203 ? -6.265 6.033 16.090 1.00 78.75 203 LEU A O 1
ATOM 1619 N N . VAL A 1 204 ? -5.292 6.881 14.245 1.00 81.81 204 VAL A N 1
ATOM 1620 C CA . VAL A 1 204 ? -5.598 8.289 14.548 1.00 81.81 204 VAL A CA 1
ATOM 1621 C C . VAL A 1 204 ? -7.107 8.493 14.653 1.00 81.81 204 VAL A C 1
ATOM 1623 O O . VAL A 1 204 ? -7.583 9.169 15.563 1.00 81.81 204 VAL A O 1
ATOM 1626 N N . THR A 1 205 ? -7.872 7.848 13.775 1.00 80.50 205 THR A N 1
ATOM 1627 C CA . THR A 1 205 ? -9.332 7.963 13.757 1.00 80.50 205 THR A CA 1
ATOM 1628 C C . THR A 1 205 ? -9.973 7.347 15.005 1.00 80.50 205 THR A C 1
ATOM 1630 O O . THR A 1 205 ? -10.860 7.953 15.604 1.00 80.50 205 THR A O 1
ATOM 1633 N N . VAL A 1 206 ? -9.487 6.193 15.475 1.00 77.19 206 VAL A N 1
ATOM 1634 C CA . VAL A 1 206 ? -9.936 5.596 16.749 1.00 77.19 206 VAL A CA 1
ATOM 1635 C C . VAL A 1 206 ? -9.668 6.542 17.922 1.00 77.19 206 VAL A C 1
ATOM 1637 O O . VAL A 1 206 ? -10.544 6.743 18.766 1.00 77.19 206 VAL A O 1
ATOM 1640 N N . VAL A 1 207 ? -8.477 7.147 17.980 1.00 79.94 207 VAL A N 1
ATOM 1641 C CA . VAL A 1 207 ? -8.121 8.121 19.029 1.00 79.94 207 VAL A CA 1
ATOM 1642 C C . VAL A 1 207 ? -9.037 9.344 18.969 1.00 79.94 207 VAL A C 1
ATOM 1644 O O . VAL A 1 207 ? -9.543 9.784 20.002 1.00 79.94 207 VAL A O 1
ATOM 1647 N N . PHE A 1 208 ? -9.311 9.845 17.767 1.00 81.12 208 PHE A N 1
ATOM 1648 C CA . PHE A 1 208 ? -10.203 10.976 17.537 1.00 81.12 208 PHE A CA 1
ATOM 1649 C C . PHE A 1 208 ? -11.642 10.696 17.999 1.00 81.12 208 PHE A C 1
ATOM 1651 O O . PHE A 1 208 ? -12.203 11.475 18.771 1.00 81.12 208 PHE A O 1
ATOM 1658 N N . PHE A 1 209 ? -12.231 9.554 17.626 1.00 77.81 209 PHE A N 1
ATOM 1659 C CA . PHE A 1 209 ? -13.579 9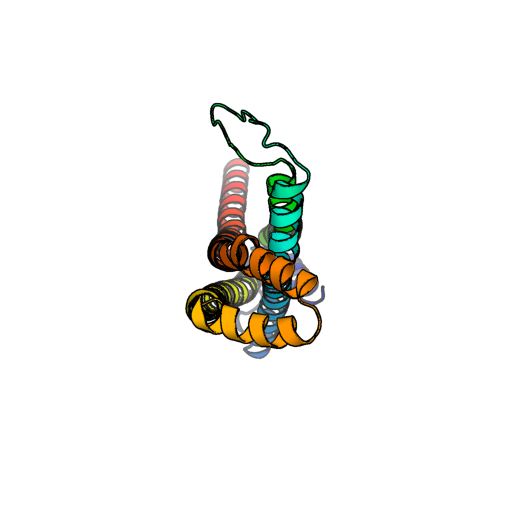.189 18.084 1.00 77.81 209 PHE A CA 1
ATOM 1660 C C . PHE A 1 209 ? -13.647 8.957 19.595 1.00 77.81 209 PHE A C 1
ATOM 1662 O O . PHE A 1 209 ? -14.634 9.332 20.230 1.00 77.81 209 PHE A O 1
ATOM 1669 N N . LYS A 1 210 ? -12.591 8.395 20.195 1.00 75.88 210 LYS A N 1
ATOM 1670 C CA . LYS A 1 210 ? -12.487 8.256 21.654 1.00 75.88 210 LYS A CA 1
ATOM 1671 C C . LYS A 1 210 ? -12.469 9.620 22.352 1.00 75.88 210 LYS A C 1
ATOM 1673 O O . LYS A 1 210 ? -13.107 9.776 23.390 1.00 75.88 210 LYS A O 1
ATOM 1678 N N . TYR A 1 211 ? -11.765 10.600 21.785 1.00 79.81 211 TYR A N 1
ATOM 1679 C CA . TYR A 1 211 ? -11.732 11.969 22.302 1.00 79.81 211 TYR A CA 1
ATOM 1680 C C . TYR A 1 211 ? -13.102 12.655 22.208 1.00 79.81 211 TYR A C 1
ATOM 1682 O O . TYR A 1 211 ? -13.560 13.233 23.192 1.00 79.81 211 TYR A O 1
ATOM 1690 N N . ILE A 1 212 ? -13.790 12.539 21.064 1.00 80.06 212 ILE A N 1
ATOM 1691 C CA . ILE A 1 212 ? -15.139 13.102 20.884 1.00 80.06 212 ILE A CA 1
ATOM 1692 C C . ILE A 1 212 ? -16.136 12.501 21.878 1.00 80.06 212 ILE A C 1
ATOM 1694 O O . ILE A 1 212 ? -16.924 13.241 22.460 1.00 80.06 212 ILE A O 1
ATOM 1698 N N . ARG A 1 213 ? -16.108 11.180 22.095 1.00 73.19 213 ARG A N 1
ATOM 1699 C CA . ARG A 1 213 ? -17.022 10.523 23.045 1.00 73.19 213 ARG A CA 1
ATOM 1700 C C . ARG A 1 213 ? -16.806 10.985 24.481 1.00 73.19 213 ARG A C 1
ATOM 1702 O O . ARG A 1 213 ? -17.771 11.392 25.110 1.00 73.19 213 ARG A O 1
ATOM 1709 N N . ARG A 1 214 ? -15.553 11.038 24.947 1.00 73.62 214 ARG A N 1
ATOM 1710 C CA . ARG A 1 214 ? -15.235 11.569 26.285 1.00 73.62 214 ARG A CA 1
ATOM 1711 C C . ARG A 1 214 ? -15.746 12.990 26.487 1.00 73.62 214 ARG A C 1
ATOM 1713 O O . ARG A 1 214 ? -16.204 13.322 27.567 1.00 73.62 214 ARG A O 1
ATOM 1720 N N . LYS A 1 215 ? -15.669 13.835 25.455 1.00 73.62 215 LYS A N 1
ATOM 1721 C CA . LYS A 1 215 ? -16.222 15.190 25.533 1.00 73.62 215 LYS A CA 1
ATOM 1722 C C . LYS A 1 215 ? -17.741 15.210 25.672 1.00 73.62 215 LYS A C 1
ATOM 1724 O O . LYS A 1 215 ? -18.234 16.110 26.325 1.00 73.62 215 LYS A O 1
ATOM 1729 N N . LYS A 1 216 ? -18.465 14.271 25.058 1.00 71.94 216 LYS A N 1
ATOM 1730 C CA . LYS A 1 216 ? -19.926 14.190 25.195 1.00 71.94 216 LYS A CA 1
ATOM 1731 C C . LYS A 1 216 ? -20.345 13.718 26.584 1.00 71.94 216 LYS A C 1
ATOM 1733 O O . LYS A 1 216 ? -21.219 14.337 27.164 1.00 71.94 216 LYS A O 1
ATOM 1738 N N . GLU A 1 217 ? -19.668 12.705 27.121 1.00 64.75 217 GLU A N 1
ATOM 1739 C CA . GLU A 1 217 ? -19.918 12.192 28.478 1.00 64.75 217 GLU A CA 1
ATOM 1740 C C . GLU A 1 217 ? -19.725 13.293 29.539 1.00 64.75 217 GLU A C 1
ATOM 1742 O O . GLU A 1 217 ? -20.563 13.458 30.405 1.00 64.75 217 GLU A O 1
ATOM 1747 N N . VAL A 1 218 ? -18.695 14.138 29.400 1.00 65.25 218 VAL A N 1
ATOM 1748 C CA . VAL A 1 218 ? -18.430 15.269 30.321 1.00 65.25 218 VAL A CA 1
ATOM 1749 C C . VAL A 1 218 ? -19.433 16.432 30.189 1.00 65.25 218 VAL A C 1
ATOM 1751 O O . VAL A 1 218 ? -19.443 17.316 31.034 1.00 65.25 218 VAL A O 1
ATOM 1754 N N . ILE A 1 219 ? -20.229 16.493 29.117 1.00 60.59 219 ILE A N 1
ATOM 1755 C CA . ILE A 1 219 ? -21.243 17.550 28.914 1.00 60.59 219 ILE A CA 1
ATOM 1756 C C . ILE A 1 219 ? -22.621 17.110 29.441 1.00 60.59 219 ILE A C 1
ATOM 1758 O O . ILE A 1 219 ? -23.477 17.959 29.675 1.00 60.59 219 ILE A O 1
ATOM 1762 N N . GLU A 1 220 ? -22.848 15.802 29.586 1.00 51.41 220 GLU A N 1
ATOM 1763 C CA . GLU A 1 220 ? -24.107 15.232 30.085 1.00 51.41 220 GLU A CA 1
ATOM 1764 C C . GLU A 1 220 ? -24.110 15.005 31.612 1.00 51.41 220 GLU A C 1
ATOM 1766 O O . GLU A 1 220 ? -25.187 14.787 32.168 1.00 51.41 220 GLU A O 1
ATOM 1771 N N . ASP A 1 221 ? -22.947 15.118 32.269 1.00 45.22 221 ASP A N 1
ATOM 1772 C CA . ASP A 1 221 ? -22.763 15.167 33.733 1.00 45.22 221 ASP A CA 1
ATOM 1773 C C . ASP A 1 221 ? -22.743 16.616 34.264 1.00 45.22 221 ASP A C 1
ATOM 1775 O O . ASP A 1 221 ? -23.311 16.859 35.356 1.00 45.22 221 ASP A O 1
#

Nearest PDB structures (foldseek):
  4tql-assembly1_A  TM=1.727E-01  e=3.284E+00  synthetic construct
  8e0m-assembly2_E  TM=1.944E-01  e=6.554E+00  synthetic construct

Solvent-accessible surface area (backbone atoms only — not comparable to full-atom values): 11641 Å² total; per-residue (Å²): 110,73,70,58,56,50,45,51,52,47,30,58,44,40,74,70,70,49,82,71,63,77,76,79,67,38,73,67,51,50,50,52,38,25,52,50,20,36,54,52,38,50,54,55,52,50,52,47,56,52,45,36,42,57,51,38,21,51,47,48,50,48,35,78,76,75,49,79,79,50,80,49,72,54,94,94,41,82,42,89,51,40,70,64,62,50,49,53,54,50,56,61,48,46,58,51,51,50,57,46,47,54,44,44,60,56,39,76,48,66,45,73,67,61,32,40,52,51,49,52,38,23,52,47,36,22,40,54,45,35,53,54,48,22,56,49,46,29,51,53,34,50,47,41,48,64,53,62,62,23,72,70,52,43,50,53,56,32,53,62,43,32,77,79,38,55,77,56,21,55,52,49,46,51,43,46,62,71,24,37,46,56,21,37,56,51,38,25,54,49,41,41,52,51,35,52,50,65,46,46,52,42,54,54,42,36,54,50,53,53,52,54,49,56,54,51,58,68,71,78,108